Protein AF-A0A0G0HQP3-F1 (afdb_monomer_lite)

Structure (mmCIF, N/CA/C/O backbone):
data_AF-A0A0G0HQP3-F1
#
_entry.id   AF-A0A0G0HQP3-F1
#
loop_
_atom_site.group_PDB
_atom_site.id
_atom_site.type_symbol
_atom_site.label_atom_id
_atom_site.label_alt_id
_atom_site.label_comp_id
_atom_site.label_asym_id
_atom_site.label_entity_id
_atom_site.label_seq_id
_atom_site.pdbx_PDB_ins_code
_atom_site.Cartn_x
_atom_site.Cartn_y
_atom_site.Cartn_z
_atom_site.occupancy
_atom_site.B_iso_or_equiv
_atom_site.auth_seq_id
_atom_site.auth_comp_id
_atom_site.auth_asym_id
_atom_site.auth_atom_id
_atom_site.pdbx_PDB_model_num
ATOM 1 N N . MET A 1 1 ? 41.998 5.501 -33.170 1.00 43.06 1 MET A N 1
ATOM 2 C CA . MET A 1 1 ? 41.174 5.042 -34.312 1.00 43.06 1 MET A CA 1
ATOM 3 C C . MET A 1 1 ? 39.698 5.162 -33.941 1.00 43.06 1 MET A C 1
ATOM 5 O O . MET A 1 1 ? 39.192 4.313 -33.225 1.00 43.06 1 MET A O 1
ATOM 9 N N . LYS A 1 2 ? 39.023 6.249 -34.333 1.00 42.03 2 LYS A N 1
ATOM 10 C CA . LYS A 1 2 ? 37.610 6.517 -34.000 1.00 42.03 2 LYS A CA 1
ATOM 11 C C . LYS A 1 2 ? 36.879 6.809 -35.311 1.00 42.03 2 LYS A C 1
ATOM 13 O O . LYS A 1 2 ? 37.106 7.846 -35.925 1.00 42.03 2 LYS A O 1
ATOM 18 N N . LYS A 1 3 ? 36.098 5.840 -35.792 1.00 49.50 3 LYS A N 1
ATOM 19 C CA . LYS A 1 3 ? 35.378 5.906 -37.071 1.00 49.50 3 LYS A CA 1
ATOM 20 C C . LYS A 1 3 ? 34.005 6.531 -36.801 1.00 49.50 3 LYS A C 1
ATOM 22 O O . LYS A 1 3 ? 33.131 5.882 -36.242 1.00 49.50 3 LYS A O 1
ATOM 27 N N . ASN A 1 4 ? 33.861 7.815 -37.126 1.00 46.78 4 ASN A N 1
ATOM 28 C CA . ASN A 1 4 ? 32.617 8.576 -36.998 1.00 46.78 4 ASN A CA 1
ATOM 29 C C . ASN A 1 4 ? 31.730 8.315 -38.226 1.00 46.78 4 ASN A C 1
ATOM 31 O O . ASN A 1 4 ? 32.112 8.653 -39.345 1.00 46.78 4 ASN A O 1
ATOM 35 N N . ILE A 1 5 ? 30.554 7.721 -38.019 1.00 54.38 5 ILE A N 1
ATOM 36 C CA . ILE A 1 5 ? 29.516 7.546 -39.043 1.00 54.38 5 ILE A CA 1
ATOM 37 C C . ILE A 1 5 ? 28.517 8.696 -38.874 1.00 54.38 5 ILE A C 1
ATOM 39 O O . ILE A 1 5 ? 27.585 8.616 -38.082 1.00 54.38 5 ILE A O 1
ATOM 43 N N . HIS A 1 6 ? 28.725 9.782 -39.619 1.00 46.19 6 HIS A N 1
ATOM 44 C CA . HIS A 1 6 ? 27.720 10.827 -39.822 1.00 46.19 6 HIS A CA 1
ATOM 45 C C . HIS A 1 6 ? 26.967 10.529 -41.121 1.00 46.19 6 HIS A C 1
ATOM 47 O O . HIS A 1 6 ? 27.478 10.752 -42.218 1.00 46.19 6 HIS A O 1
ATOM 53 N N . ARG A 1 7 ? 25.736 10.025 -41.006 1.00 50.56 7 ARG A N 1
ATOM 54 C CA . ARG A 1 7 ? 24.813 9.885 -42.138 1.00 50.56 7 ARG A CA 1
ATOM 55 C C . ARG A 1 7 ? 24.126 11.238 -42.356 1.00 50.56 7 ARG A C 1
ATOM 57 O O . ARG A 1 7 ? 23.212 11.597 -41.622 1.00 50.56 7 ARG A O 1
ATOM 64 N N . LYS A 1 8 ? 24.603 12.006 -43.340 1.00 52.97 8 LYS A N 1
ATOM 65 C CA . LYS A 1 8 ? 23.876 13.145 -43.922 1.00 52.97 8 LYS A CA 1
ATOM 66 C C . LYS A 1 8 ? 22.647 12.597 -44.653 1.00 52.97 8 LYS A C 1
ATOM 68 O O . LYS A 1 8 ? 22.801 11.921 -45.664 1.00 52.97 8 LYS A O 1
ATOM 73 N N . ILE A 1 9 ? 21.450 12.904 -44.166 1.00 51.34 9 ILE A N 1
ATOM 74 C CA . ILE A 1 9 ? 20.225 12.856 -44.971 1.00 51.34 9 ILE A CA 1
ATOM 75 C C . ILE A 1 9 ? 19.873 14.317 -45.237 1.00 51.34 9 ILE A C 1
ATOM 77 O O . ILE A 1 9 ? 19.250 14.976 -44.413 1.00 51.34 9 ILE A O 1
ATOM 81 N N . SER A 1 10 ? 20.379 14.840 -46.353 1.00 47.25 10 SER A N 1
ATOM 82 C CA . SER A 1 10 ? 19.991 16.140 -46.891 1.00 47.25 10 SER A CA 1
ATOM 83 C C . SER A 1 10 ? 19.283 15.888 -48.213 1.00 47.25 10 SER A C 1
ATOM 85 O O . SER A 1 10 ? 19.898 15.403 -49.156 1.00 47.25 10 SER A O 1
ATOM 87 N N . SER A 1 11 ? 17.987 16.195 -48.215 1.00 57.09 11 SER A N 1
ATOM 88 C CA . SER A 1 11 ? 17.276 16.897 -49.288 1.00 57.09 11 SER A CA 1
ATOM 89 C C . SER A 1 11 ? 17.594 16.505 -50.738 1.00 57.09 11 SER A C 1
ATOM 91 O O . SER A 1 11 ? 18.502 17.064 -51.349 1.00 57.09 11 SER A O 1
ATOM 93 N N . ALA A 1 12 ? 16.748 15.658 -51.319 1.00 49.50 12 ALA A N 1
ATOM 94 C CA . ALA A 1 12 ? 16.454 15.690 -52.751 1.00 49.50 12 ALA A CA 1
ATOM 95 C C . ALA A 1 12 ? 15.106 14.995 -53.005 1.00 49.50 12 ALA A C 1
ATOM 97 O O . ALA A 1 12 ? 15.042 13.914 -53.579 1.00 49.50 12 ALA A O 1
ATOM 98 N N . PHE A 1 13 ? 14.018 15.597 -52.517 1.00 49.12 13 PHE A N 1
ATOM 99 C CA . PHE A 1 13 ? 12.706 15.384 -53.128 1.00 49.12 13 PHE A CA 1
ATOM 100 C C . PHE A 1 13 ? 12.577 16.455 -54.206 1.00 49.12 13 PHE A C 1
ATOM 102 O O . PHE A 1 13 ? 12.064 17.547 -53.973 1.00 49.12 13 PHE A O 1
ATOM 109 N N . ASP A 1 14 ? 13.176 16.167 -55.355 1.00 46.97 14 ASP A N 1
ATOM 110 C CA . ASP A 1 14 ? 13.083 17.003 -56.542 1.00 46.97 14 ASP A CA 1
ATOM 111 C C . ASP A 1 14 ? 11.725 16.714 -57.193 1.00 46.97 14 ASP A C 1
ATOM 113 O O . ASP A 1 14 ? 11.557 15.776 -57.973 1.00 46.97 14 ASP A O 1
ATOM 117 N N . PHE A 1 15 ? 10.699 17.448 -56.758 1.00 48.88 15 PHE A N 1
ATOM 118 C CA . PHE A 1 15 ? 9.371 17.385 -57.358 1.00 48.88 15 PHE A CA 1
ATOM 119 C C . PHE A 1 15 ? 9.392 18.230 -58.631 1.00 48.88 15 PHE A C 1
ATOM 121 O O . PHE A 1 15 ? 8.953 19.380 -58.659 1.00 48.88 15 PHE A O 1
ATOM 128 N N . THR A 1 16 ? 9.961 17.670 -59.694 1.00 44.62 16 THR A N 1
ATOM 129 C CA . THR A 1 16 ? 9.902 18.267 -61.024 1.00 44.62 16 THR A CA 1
ATOM 130 C C . THR A 1 16 ? 8.452 18.211 -61.510 1.00 44.62 16 THR A C 1
ATOM 132 O O . THR A 1 16 ? 7.970 17.180 -61.979 1.00 44.62 16 THR A O 1
ATOM 135 N N . ILE A 1 17 ? 7.733 19.327 -61.374 1.00 53.09 17 ILE A N 1
ATOM 136 C CA . ILE A 1 17 ? 6.412 19.523 -61.978 1.00 53.09 17 ILE A CA 1
ATOM 137 C C . ILE A 1 17 ? 6.606 19.579 -63.495 1.00 53.09 17 ILE A C 1
ATOM 139 O O . ILE A 1 17 ? 6.919 20.620 -64.068 1.00 53.09 17 ILE A O 1
ATOM 143 N N . TYR A 1 18 ? 6.436 18.434 -64.149 1.00 49.31 18 TYR A N 1
ATOM 144 C CA . TYR A 1 18 ? 6.351 18.336 -65.600 1.00 49.31 18 TYR A CA 1
ATOM 145 C C . TYR A 1 18 ? 4.980 18.866 -66.049 1.00 49.31 18 TYR A C 1
ATOM 147 O O . TYR A 1 18 ? 3.992 18.133 -66.099 1.00 49.31 18 TYR A O 1
ATOM 155 N N . SER A 1 19 ? 4.900 20.168 -66.336 1.00 57.47 19 SER A N 1
ATOM 156 C CA . SER A 1 19 ? 3.717 20.793 -66.929 1.00 57.47 19 SER A CA 1
ATOM 157 C C . SER A 1 19 ? 3.711 20.579 -68.446 1.00 57.47 19 SER A C 1
ATOM 159 O O . SER A 1 19 ? 4.252 21.354 -69.228 1.00 57.47 19 SER A O 1
ATOM 161 N N . SER A 1 20 ? 3.050 19.511 -68.888 1.00 54.47 20 SER A N 1
ATOM 162 C CA . SER A 1 20 ? 2.615 19.380 -70.281 1.00 54.47 20 SER A CA 1
ATOM 163 C C . SER A 1 20 ? 1.093 19.308 -70.306 1.00 54.47 20 SER A C 1
ATOM 165 O O . SER A 1 20 ? 0.491 18.240 -70.227 1.00 54.47 20 SER A O 1
ATOM 167 N N . ILE A 1 21 ? 0.461 20.484 -70.339 1.00 54.50 21 ILE A N 1
ATOM 168 C CA . ILE A 1 21 ? -0.995 20.641 -70.395 1.00 54.50 21 ILE A CA 1
ATOM 169 C C . ILE A 1 21 ? -1.371 21.109 -71.802 1.00 54.50 21 ILE A C 1
ATOM 171 O O . ILE A 1 21 ? -1.171 22.265 -72.166 1.00 54.50 21 ILE A O 1
ATOM 175 N N . LYS A 1 22 ? -1.970 20.206 -72.585 1.00 56.31 22 LYS A N 1
ATOM 176 C CA . LYS A 1 22 ? -2.796 20.547 -73.761 1.00 56.31 22 LYS A CA 1
ATOM 177 C C . LYS A 1 22 ? -4.245 20.063 -73.641 1.00 56.31 22 LYS A C 1
ATOM 179 O O . LYS A 1 22 ? -4.930 19.886 -74.644 1.00 56.31 22 LYS A O 1
ATOM 184 N N . ARG A 1 23 ? -4.744 19.892 -72.417 1.00 64.31 23 ARG A N 1
ATOM 185 C CA . ARG A 1 23 ? -6.181 19.797 -72.120 1.00 64.31 23 ARG A CA 1
ATOM 186 C C . ARG A 1 23 ? -6.425 20.557 -70.825 1.00 64.31 23 ARG A C 1
ATOM 188 O O . ARG A 1 23 ? -5.866 20.187 -69.801 1.00 64.31 23 ARG A O 1
ATOM 195 N N . GLY A 1 24 ? -7.156 21.669 -70.901 1.00 68.38 24 GLY A N 1
ATOM 196 C CA . GLY A 1 24 ? -7.479 22.473 -69.725 1.00 68.38 24 GLY A CA 1
ATOM 197 C C . GLY A 1 24 ? -8.186 21.600 -68.697 1.00 68.38 24 GLY A C 1
ATOM 198 O O . GLY A 1 24 ? -9.200 20.984 -69.020 1.00 68.38 24 GLY A O 1
ATOM 199 N N . PHE A 1 25 ? -7.621 21.512 -67.494 1.00 67.69 25 PHE A N 1
ATOM 200 C CA . PHE A 1 25 ? -8.281 20.868 -66.366 1.00 67.69 25 PHE A CA 1
ATOM 201 C C . PHE A 1 25 ? -9.628 21.552 -66.146 1.00 67.69 25 PHE A C 1
ATOM 203 O O . PHE A 1 25 ? -9.703 22.780 -66.050 1.00 67.69 25 PHE A O 1
ATOM 210 N N . SER A 1 26 ? -10.697 20.760 -66.100 1.00 84.75 26 SER A N 1
ATOM 211 C CA . SER A 1 26 ? -12.012 21.285 -65.756 1.00 84.75 26 SER A CA 1
ATOM 212 C C . SER A 1 26 ? -11.945 21.858 -64.343 1.00 84.75 26 SER A C 1
ATOM 214 O O . SER A 1 26 ? -11.410 21.220 -63.436 1.00 84.75 26 SER A O 1
ATOM 216 N N . ILE A 1 27 ? -12.512 23.047 -64.133 1.00 86.31 27 ILE A N 1
ATOM 217 C CA . ILE A 1 27 ? -12.587 23.692 -62.810 1.00 86.31 27 ILE A CA 1
ATOM 218 C C . ILE A 1 27 ? -13.196 22.735 -61.765 1.00 86.31 27 ILE A C 1
ATOM 220 O O . ILE A 1 27 ? -12.809 22.757 -60.598 1.00 86.31 27 ILE A O 1
ATOM 224 N N . MET A 1 28 ? -14.091 21.839 -62.193 1.00 88.69 28 MET A N 1
ATOM 225 C CA . MET A 1 28 ? -14.705 20.827 -61.333 1.00 88.69 28 MET A CA 1
ATOM 226 C C . MET A 1 28 ? -13.703 19.780 -60.820 1.00 88.69 28 MET A C 1
ATOM 228 O O . MET A 1 28 ? -13.792 19.360 -59.672 1.00 88.69 28 MET A O 1
ATOM 232 N N . GLU A 1 29 ? -12.717 19.400 -61.631 1.00 87.69 29 GLU A N 1
ATOM 233 C CA . GLU A 1 29 ? -11.676 18.438 -61.255 1.00 87.69 29 GLU A CA 1
ATOM 234 C C . GLU A 1 29 ? -10.705 19.050 -60.234 1.00 87.69 29 GLU A C 1
ATOM 236 O O . GLU A 1 29 ? -10.356 18.413 -59.241 1.00 87.69 29 GLU A O 1
ATOM 241 N N . LEU A 1 30 ? -10.368 20.333 -60.404 1.00 87.00 30 LEU A N 1
ATOM 242 C CA . LEU A 1 30 ? -9.554 21.075 -59.438 1.00 87.00 30 LEU A CA 1
ATOM 243 C C . LEU A 1 30 ? -10.261 21.213 -58.075 1.00 87.00 30 LEU A C 1
ATOM 245 O O . LEU A 1 30 ? -9.626 21.069 -57.029 1.00 87.00 30 LEU A O 1
ATOM 249 N N . LEU A 1 31 ? -11.577 21.454 -58.073 1.00 87.44 31 LEU A N 1
ATOM 250 C CA . LEU A 1 31 ? -12.366 21.550 -56.840 1.00 87.44 31 LEU A CA 1
ATOM 251 C C . LEU A 1 31 ? -12.428 20.220 -56.081 1.00 87.44 31 LEU A C 1
ATOM 253 O O . LEU A 1 31 ? -12.305 20.215 -54.856 1.00 87.44 31 LEU A O 1
ATOM 257 N N . VAL A 1 32 ? -12.555 19.095 -56.790 1.00 93.44 32 VAL A N 1
ATOM 258 C CA . VAL A 1 32 ? -12.547 17.762 -56.166 1.00 93.44 32 VAL A CA 1
ATOM 259 C C . VAL A 1 32 ? -11.188 17.468 -55.527 1.00 93.44 32 VAL A C 1
ATOM 261 O O . VAL A 1 32 ? -11.138 16.991 -54.394 1.00 93.44 32 VAL A O 1
ATOM 264 N N . VAL A 1 33 ? -10.082 17.813 -56.191 1.00 92.81 33 VAL A N 1
ATOM 265 C CA . VAL A 1 33 ? -8.734 17.600 -55.636 1.00 92.81 33 VAL A CA 1
ATOM 266 C C . VAL A 1 33 ? -8.510 18.441 -54.377 1.00 92.81 33 VAL A C 1
ATOM 268 O O . VAL A 1 33 ? -8.030 17.917 -53.373 1.00 92.81 33 VAL A O 1
ATOM 271 N N . MET A 1 34 ? -8.914 19.713 -54.378 1.00 90.38 34 MET A N 1
ATOM 272 C CA . MET A 1 34 ? -8.801 20.569 -53.189 1.00 90.38 34 MET A CA 1
ATOM 273 C C . MET A 1 34 ? -9.673 20.078 -52.024 1.00 90.38 34 MET A C 1
ATOM 275 O O . MET A 1 34 ? -9.245 20.144 -50.872 1.00 90.38 34 MET A O 1
ATOM 279 N N . ALA A 1 35 ? -10.863 19.538 -52.308 1.00 92.44 35 ALA A N 1
ATOM 280 C CA . ALA A 1 35 ? -11.732 18.944 -51.292 1.00 92.44 35 ALA A CA 1
ATOM 281 C C . ALA A 1 35 ? -11.138 17.658 -50.686 1.00 92.44 35 ALA A C 1
ATOM 283 O O . ALA A 1 35 ? -11.215 17.450 -49.478 1.00 92.44 35 ALA A O 1
ATOM 284 N N . ILE A 1 36 ? -10.493 16.807 -51.488 1.00 92.50 36 ILE A N 1
ATOM 285 C CA . ILE A 1 36 ? -9.827 15.597 -50.976 1.00 92.50 36 ILE A CA 1
ATOM 286 C C . ILE A 1 36 ? -8.595 15.974 -50.140 1.00 92.50 36 ILE A C 1
ATOM 288 O O . ILE A 1 36 ? -8.380 15.408 -49.065 1.00 92.50 36 ILE A O 1
ATOM 292 N N . LEU A 1 37 ? -7.814 16.965 -50.582 1.00 86.81 37 LEU A N 1
ATOM 293 C CA . LEU A 1 37 ? -6.645 17.451 -49.844 1.00 86.81 37 LEU A CA 1
ATOM 294 C C . LEU A 1 37 ? -7.025 18.112 -48.512 1.00 86.81 37 LEU A C 1
ATOM 296 O O . LEU A 1 37 ? -6.313 17.916 -47.525 1.00 86.81 37 LEU A O 1
ATOM 300 N N . SER A 1 38 ? -8.142 18.841 -48.439 1.00 89.44 38 SER A N 1
ATOM 301 C CA . SER A 1 38 ? -8.603 19.437 -47.178 1.00 89.44 38 SER A CA 1
ATOM 302 C C . SER A 1 38 ? -9.049 18.371 -46.172 1.00 89.44 38 SER A C 1
ATOM 304 O O . SER A 1 38 ? -8.697 18.466 -44.996 1.00 89.44 38 SER A O 1
ATOM 306 N N . ILE A 1 39 ? -9.714 17.305 -46.630 1.00 87.38 39 ILE A N 1
ATOM 307 C CA . ILE A 1 39 ? -10.105 16.170 -45.779 1.00 87.38 39 ILE A CA 1
ATOM 308 C C . ILE A 1 39 ? -8.866 15.406 -45.291 1.00 87.38 39 ILE A C 1
ATOM 310 O O . ILE A 1 39 ? -8.742 15.148 -44.093 1.00 87.38 39 ILE A O 1
ATOM 314 N N . MET A 1 40 ? -7.908 15.099 -46.174 1.00 82.25 40 MET A N 1
ATOM 315 C CA . MET A 1 40 ? -6.663 14.419 -45.783 1.00 82.25 40 MET A CA 1
ATOM 316 C C . MET A 1 40 ? -5.837 15.246 -44.792 1.00 82.25 40 MET A C 1
ATOM 318 O O . MET A 1 40 ? -5.303 14.705 -43.824 1.00 82.25 40 MET A O 1
ATOM 322 N N . THR A 1 41 ? -5.780 16.564 -44.987 1.00 84.31 41 THR A N 1
ATOM 323 C CA . THR A 1 41 ? -5.083 17.468 -44.061 1.00 84.31 41 THR A CA 1
ATOM 324 C C . THR A 1 41 ? -5.815 17.551 -42.717 1.00 84.31 41 THR A C 1
ATOM 326 O O . THR A 1 41 ? -5.171 17.524 -41.669 1.00 84.31 41 THR A O 1
ATOM 329 N N . GLY A 1 42 ? -7.152 17.563 -42.719 1.00 74.31 42 GLY A N 1
ATOM 330 C CA . GLY A 1 42 ? -7.966 17.551 -41.500 1.00 74.31 42 GLY A CA 1
ATOM 331 C C . GLY A 1 42 ? -7.726 16.319 -40.619 1.00 74.31 42 GLY A C 1
ATOM 332 O O . GLY A 1 42 ? -7.588 16.454 -39.404 1.00 74.31 42 GLY A O 1
ATOM 333 N N . VAL A 1 43 ? -7.584 15.130 -41.216 1.00 74.38 43 VAL A N 1
ATOM 334 C CA . VAL A 1 43 ? -7.318 13.879 -40.474 1.00 74.38 43 VAL A CA 1
ATOM 335 C C . VAL A 1 43 ? -5.944 13.893 -39.789 1.00 74.38 43 VAL A C 1
ATOM 337 O O . VAL A 1 43 ? -5.802 13.379 -38.678 1.00 74.38 43 VAL A O 1
ATOM 340 N N . LEU A 1 44 ? -4.934 14.528 -40.394 1.00 68.56 44 LEU A N 1
ATOM 341 C CA . LEU A 1 44 ? -3.596 14.630 -39.798 1.00 68.56 44 LEU A CA 1
ATOM 342 C C . LEU A 1 44 ? -3.562 15.565 -38.577 1.00 68.56 44 LEU A C 1
ATOM 344 O O . LEU A 1 44 ? -2.842 15.285 -37.618 1.00 68.56 44 LEU A O 1
ATOM 348 N N . PHE A 1 45 ? -4.366 16.632 -38.569 1.00 64.38 45 PHE A N 1
ATOM 349 C CA . PHE A 1 45 ? -4.414 17.582 -37.451 1.00 64.38 45 PHE A CA 1
ATOM 350 C C . PHE A 1 45 ? -5.141 17.038 -36.211 1.00 64.38 45 PHE A C 1
ATOM 352 O O . PHE A 1 45 ? -4.737 17.347 -35.090 1.00 64.38 45 PHE A O 1
ATOM 359 N N . VAL A 1 46 ? -6.147 16.171 -36.374 1.00 60.12 46 VAL A N 1
ATOM 360 C CA . VAL A 1 46 ? -6.886 15.578 -35.237 1.00 60.12 46 VAL A CA 1
ATOM 361 C C . VAL A 1 46 ? -6.007 14.631 -34.396 1.00 60.12 46 VAL A C 1
ATOM 363 O O . VAL A 1 46 ? -6.239 14.470 -33.200 1.00 60.12 46 VAL A O 1
ATOM 366 N N . SER A 1 47 ? -4.929 14.068 -34.957 1.00 56.09 47 SER A N 1
ATOM 367 C CA . SER A 1 47 ? -4.025 13.146 -34.236 1.00 56.09 47 SER A CA 1
ATOM 368 C C . SER A 1 47 ? -2.989 13.843 -33.328 1.00 56.09 47 SER A C 1
ATOM 370 O O . SER A 1 47 ? -2.297 13.188 -32.538 1.00 56.09 47 SER A O 1
ATOM 372 N N . VAL A 1 48 ? -2.890 15.176 -33.392 1.00 60.12 48 VAL A N 1
ATOM 373 C CA . VAL A 1 48 ? -1.951 15.991 -32.588 1.00 60.12 48 VAL A CA 1
ATOM 374 C C . VAL A 1 48 ? -2.546 16.390 -31.226 1.00 60.12 48 VAL A C 1
ATOM 376 O O . VAL A 1 48 ? -1.862 16.975 -30.386 1.00 60.12 48 VAL A O 1
ATOM 379 N N . GLY A 1 49 ? -3.803 16.023 -30.964 1.00 62.59 49 GLY A N 1
ATOM 380 C CA . GLY A 1 49 ? -4.462 16.252 -29.685 1.00 62.59 49 GLY A CA 1
ATOM 381 C C . GLY A 1 49 ? -3.792 15.474 -28.553 1.00 62.59 49 GLY A C 1
ATOM 382 O O . GLY A 1 49 ? -3.963 14.266 -28.430 1.00 62.59 49 GLY A O 1
ATOM 383 N N . ASP A 1 50 ? -3.064 16.209 -27.715 1.00 73.38 50 ASP A N 1
ATOM 384 C CA . ASP A 1 50 ? -2.634 15.832 -26.367 1.00 73.38 50 ASP A CA 1
ATOM 385 C C . ASP A 1 50 ? -1.376 14.946 -26.238 1.00 73.38 50 ASP A C 1
ATOM 387 O O . ASP A 1 50 ? -1.382 13.831 -25.710 1.00 73.38 50 ASP A O 1
ATOM 391 N N . SER A 1 51 ? -0.234 15.484 -26.690 1.00 82.06 51 SER A N 1
ATOM 392 C CA . SER A 1 51 ? 1.085 14.851 -26.492 1.00 82.06 51 SER A CA 1
ATOM 393 C C . SER A 1 51 ? 1.392 14.513 -25.026 1.00 82.06 51 SER A C 1
ATOM 395 O O . SER A 1 51 ? 2.043 13.509 -24.771 1.00 82.06 51 SER A O 1
ATOM 397 N N . SER A 1 52 ? 0.889 15.296 -24.066 1.00 83.81 52 SER A N 1
ATOM 398 C CA . SER A 1 52 ? 1.093 15.078 -22.629 1.00 83.81 52 SER A CA 1
ATOM 399 C C . SER A 1 52 ? 0.472 13.763 -22.147 1.00 83.81 52 SER A C 1
ATOM 401 O O . SER A 1 52 ? 1.101 13.036 -21.378 1.00 83.81 52 SER A O 1
ATOM 403 N N . LYS A 1 53 ? -0.723 13.416 -22.649 1.00 83.81 53 LYS A N 1
ATOM 404 C CA . LYS A 1 53 ? -1.390 12.136 -22.356 1.00 83.81 53 LYS A CA 1
ATOM 405 C C . LYS A 1 53 ? -0.634 10.955 -22.947 1.00 83.81 53 LYS A C 1
ATOM 407 O O . LYS A 1 53 ? -0.405 9.977 -22.241 1.00 83.81 53 LYS A O 1
ATOM 412 N N . LYS A 1 54 ? -0.197 11.071 -24.206 1.00 85.62 54 LYS A N 1
ATOM 413 C CA . LYS A 1 54 ? 0.585 10.024 -24.884 1.00 85.62 54 LYS A CA 1
ATOM 414 C C . LYS A 1 54 ? 1.930 9.788 -24.189 1.00 85.62 54 LYS A C 1
ATOM 416 O O . LYS A 1 54 ? 2.304 8.642 -23.961 1.00 85.62 54 LYS A O 1
ATOM 421 N N . ASP A 1 55 ? 2.625 10.863 -23.811 1.00 88.06 55 ASP A N 1
ATOM 422 C CA . ASP A 1 55 ? 3.908 10.809 -23.100 1.00 88.06 55 ASP A CA 1
ATOM 423 C C . ASP A 1 55 ? 3.751 10.086 -21.740 1.00 88.06 55 ASP A C 1
ATOM 425 O O . ASP A 1 55 ? 4.511 9.160 -21.433 1.00 88.06 55 ASP A O 1
ATOM 429 N N . ALA A 1 56 ? 2.722 10.448 -20.959 1.00 87.94 56 ALA A N 1
ATOM 430 C CA . ALA A 1 56 ? 2.401 9.814 -19.676 1.00 87.94 56 ALA A CA 1
ATOM 431 C C . ALA A 1 56 ? 1.990 8.340 -19.824 1.00 87.94 56 ALA A C 1
ATOM 433 O O . ALA A 1 56 ? 2.447 7.492 -19.059 1.00 87.94 56 ALA A O 1
ATOM 434 N N . GLU A 1 57 ? 1.176 8.010 -20.828 1.00 88.38 57 GLU A N 1
ATOM 435 C CA . GLU A 1 57 ? 0.731 6.640 -21.094 1.00 88.38 57 GLU A CA 1
ATOM 436 C C . GLU A 1 57 ? 1.892 5.719 -21.480 1.00 88.38 57 GLU A C 1
ATOM 438 O O . GLU A 1 57 ? 2.039 4.633 -20.922 1.00 88.38 57 GLU A O 1
ATOM 443 N N . VAL A 1 58 ? 2.774 6.171 -22.374 1.00 89.62 58 VAL A N 1
ATOM 444 C CA . VAL A 1 58 ? 3.954 5.399 -22.789 1.00 89.62 58 VAL A CA 1
ATOM 445 C C . VAL A 1 58 ? 4.917 5.182 -21.618 1.00 89.62 58 VAL A C 1
ATOM 447 O O . VAL A 1 58 ? 5.546 4.125 -21.512 1.00 89.62 58 VAL A O 1
ATOM 450 N N . ALA A 1 59 ? 5.063 6.165 -20.728 1.00 90.69 59 ALA A N 1
ATOM 451 C CA . ALA A 1 59 ? 5.859 6.006 -19.515 1.00 90.69 59 ALA A CA 1
ATOM 452 C C . ALA A 1 59 ? 5.222 5.010 -18.532 1.00 90.69 59 ALA A C 1
ATOM 454 O O . ALA A 1 59 ? 5.920 4.123 -18.038 1.00 90.69 59 ALA A O 1
ATOM 455 N N . ALA A 1 60 ? 3.908 5.101 -18.309 1.00 90.19 60 ALA A N 1
ATOM 456 C CA . ALA A 1 60 ? 3.164 4.175 -17.459 1.00 90.19 60 ALA A CA 1
ATOM 457 C C . ALA A 1 60 ? 3.248 2.728 -17.974 1.00 90.19 60 ALA A C 1
ATOM 459 O O . ALA A 1 60 ? 3.516 1.810 -17.201 1.00 90.19 60 ALA A O 1
ATOM 460 N N . GLN A 1 61 ? 3.109 2.519 -19.288 1.00 90.50 61 GLN A N 1
ATOM 461 C CA . GLN A 1 61 ? 3.266 1.203 -19.915 1.00 90.50 61 GLN A CA 1
ATOM 462 C C . GLN A 1 61 ? 4.682 0.642 -19.736 1.00 90.50 61 GLN A C 1
ATOM 464 O O . GLN A 1 61 ? 4.836 -0.541 -19.437 1.00 90.50 61 GLN A O 1
ATOM 469 N N . GLN A 1 62 ? 5.719 1.478 -19.869 1.00 92.44 62 GLN A N 1
ATOM 470 C CA . GLN A 1 62 ? 7.097 1.043 -19.630 1.00 92.44 62 GLN A CA 1
ATOM 471 C C . GLN A 1 62 ? 7.318 0.624 -18.172 1.00 92.44 62 GLN A C 1
ATOM 473 O O . GLN A 1 62 ? 7.921 -0.420 -17.928 1.00 92.44 62 GLN A O 1
ATOM 478 N N . ILE A 1 63 ? 6.837 1.417 -17.213 1.00 92.81 63 ILE A N 1
ATOM 479 C CA . ILE A 1 63 ? 6.956 1.100 -15.784 1.00 92.81 63 ILE A CA 1
ATOM 480 C C . ILE A 1 63 ? 6.186 -0.183 -15.461 1.00 92.81 63 ILE A C 1
ATOM 482 O O . ILE A 1 63 ? 6.739 -1.078 -14.828 1.00 92.81 63 ILE A O 1
ATOM 486 N N . SER A 1 64 ? 4.958 -0.334 -15.968 1.00 90.31 64 SER A N 1
ATOM 487 C CA . SER A 1 64 ? 4.175 -1.563 -15.801 1.00 90.31 64 SER A CA 1
ATOM 488 C C . SER A 1 64 ? 4.904 -2.786 -16.365 1.00 90.31 64 SER A C 1
ATOM 490 O O . SER A 1 64 ? 4.991 -3.810 -15.690 1.00 90.31 64 SER A O 1
ATOM 492 N N . ALA A 1 65 ? 5.488 -2.684 -17.563 1.00 90.75 65 ALA A N 1
ATOM 493 C CA . ALA A 1 65 ? 6.276 -3.768 -18.147 1.00 90.75 65 ALA A CA 1
ATOM 494 C C . ALA A 1 65 ? 7.507 -4.115 -17.293 1.00 90.75 65 ALA A C 1
ATOM 496 O O . ALA A 1 65 ? 7.800 -5.294 -17.095 1.00 90.75 65 ALA A O 1
ATOM 497 N N . GLN A 1 66 ? 8.194 -3.107 -16.747 1.00 94.12 66 GLN A N 1
ATOM 498 C CA . GLN A 1 66 ? 9.351 -3.310 -15.875 1.00 94.12 66 GLN A CA 1
ATOM 499 C C . G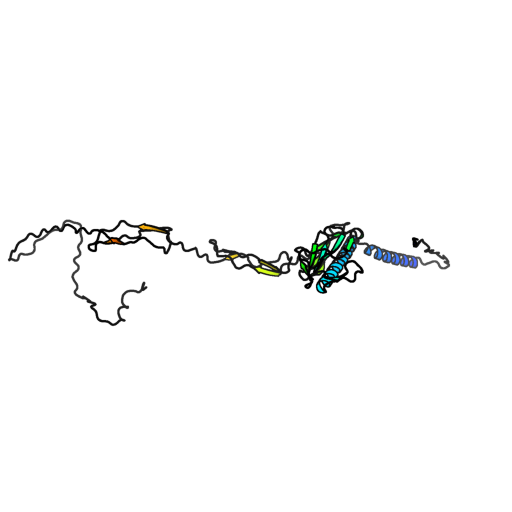LN A 1 66 ? 8.968 -3.994 -14.558 1.00 94.12 66 GLN A C 1
ATOM 501 O O . GLN A 1 66 ? 9.661 -4.915 -14.132 1.00 94.12 66 GLN A O 1
ATOM 506 N N . LEU A 1 67 ? 7.868 -3.578 -13.930 1.00 92.69 67 LEU A N 1
ATOM 507 C CA . LEU A 1 67 ? 7.367 -4.195 -12.701 1.00 92.69 67 LEU A CA 1
ATOM 508 C C . LEU A 1 67 ? 6.956 -5.655 -12.942 1.00 92.69 67 LEU A C 1
ATOM 510 O O . LEU A 1 67 ? 7.339 -6.524 -12.165 1.00 92.69 67 LEU A O 1
ATOM 514 N N . LYS A 1 68 ? 6.277 -5.959 -14.061 1.00 92.31 68 LYS A N 1
ATOM 515 C CA . LYS A 1 68 ? 5.960 -7.349 -14.454 1.00 92.31 68 LYS A CA 1
ATOM 516 C C . LYS A 1 68 ? 7.215 -8.188 -14.671 1.00 92.31 68 LYS A C 1
ATOM 518 O O . LYS A 1 68 ? 7.261 -9.346 -14.264 1.00 92.31 68 LYS A O 1
ATOM 523 N N . ALA A 1 69 ? 8.232 -7.617 -15.316 1.00 92.94 69 ALA A N 1
ATOM 524 C CA . ALA A 1 69 ? 9.505 -8.299 -15.508 1.00 92.94 69 ALA A CA 1
ATOM 525 C C . ALA A 1 69 ? 10.172 -8.610 -14.159 1.00 92.94 69 ALA A C 1
ATOM 527 O O . ALA A 1 69 ? 10.565 -9.750 -13.937 1.00 92.94 69 ALA A O 1
ATOM 528 N N . LEU A 1 70 ? 10.221 -7.643 -13.236 1.00 93.31 70 LEU A N 1
ATOM 529 C CA . LEU A 1 70 ? 10.797 -7.842 -11.901 1.00 93.31 70 LEU A CA 1
ATOM 530 C C . LEU A 1 70 ? 10.043 -8.879 -11.078 1.00 93.31 70 LEU A C 1
ATOM 532 O O . LEU A 1 70 ? 10.670 -9.722 -10.442 1.00 93.31 70 LEU A O 1
ATOM 536 N N . GLN A 1 71 ? 8.714 -8.864 -11.130 1.00 93.00 71 GLN A N 1
ATOM 537 C CA . GLN A 1 71 ? 7.898 -9.870 -10.464 1.00 93.00 71 GLN A CA 1
ATOM 538 C C . GLN A 1 71 ? 8.206 -11.275 -11.002 1.00 93.00 71 GLN A C 1
ATOM 540 O O . GLN A 1 71 ? 8.427 -12.202 -10.225 1.00 93.00 71 GLN A O 1
ATOM 545 N N . ASN A 1 72 ? 8.280 -11.439 -12.325 1.00 93.12 72 ASN A N 1
ATOM 546 C CA . ASN A 1 72 ? 8.619 -12.723 -12.939 1.00 93.12 72 ASN A CA 1
ATOM 547 C C . ASN A 1 72 ? 10.041 -13.183 -12.581 1.00 93.12 72 ASN A C 1
ATOM 549 O O . ASN A 1 72 ? 10.269 -14.369 -12.348 1.00 93.12 72 ASN A O 1
ATOM 553 N N . GLU A 1 73 ? 11.000 -12.263 -12.503 1.00 94.81 73 GLU A N 1
ATOM 554 C CA . GLU A 1 73 ? 12.365 -12.551 -12.051 1.00 94.81 73 GLU A CA 1
ATOM 555 C C . GLU A 1 73 ? 12.421 -12.951 -10.567 1.00 94.81 73 GLU A C 1
ATOM 557 O O . GLU A 1 73 ? 13.203 -13.831 -10.198 1.00 94.81 73 GLU A O 1
ATOM 562 N N . ALA A 1 74 ? 11.563 -12.364 -9.729 1.00 93.69 74 ALA A N 1
ATOM 563 C CA . ALA A 1 74 ? 11.416 -12.741 -8.327 1.00 93.69 74 ALA A CA 1
ATOM 564 C C . ALA A 1 74 ? 10.794 -14.134 -8.165 1.00 93.69 74 ALA A C 1
ATOM 566 O O . ALA A 1 74 ? 11.284 -14.927 -7.364 1.00 93.69 74 ALA A O 1
ATOM 567 N N . LEU A 1 75 ? 9.767 -14.455 -8.958 1.00 93.38 75 LEU A N 1
ATOM 568 C CA . LEU A 1 75 ? 9.109 -15.768 -8.961 1.00 93.38 75 LEU A CA 1
ATOM 569 C C . LEU A 1 75 ? 10.038 -16.887 -9.448 1.00 93.38 75 LEU A C 1
ATOM 571 O O . LEU A 1 75 ? 10.007 -18.001 -8.934 1.00 93.38 75 LEU A O 1
ATOM 575 N N . THR A 1 76 ? 10.860 -16.597 -10.457 1.00 93.69 76 THR A N 1
ATOM 576 C CA . THR A 1 76 ? 11.766 -17.586 -11.062 1.00 93.69 76 THR A CA 1
ATOM 577 C C . THR A 1 76 ? 13.112 -17.695 -10.346 1.00 93.69 76 THR A C 1
ATOM 579 O O . THR A 1 76 ? 13.840 -18.659 -10.574 1.00 93.69 76 THR A O 1
ATOM 582 N N . GLY A 1 77 ? 13.444 -16.744 -9.467 1.00 91.50 77 GLY A N 1
ATOM 583 C CA . GLY A 1 77 ? 14.715 -16.706 -8.751 1.00 91.50 77 GLY A CA 1
ATOM 584 C C . GLY A 1 77 ? 15.880 -16.317 -9.661 1.00 91.50 77 GLY A C 1
ATOM 585 O O . GLY A 1 77 ? 16.692 -17.155 -10.061 1.00 91.50 77 GLY A O 1
ATOM 586 N N . LYS A 1 78 ? 15.996 -15.024 -9.974 1.00 94.44 78 LYS A N 1
ATOM 587 C CA . LYS A 1 78 ? 17.106 -14.502 -10.780 1.00 94.44 78 LYS A CA 1
ATOM 588 C C . LYS A 1 78 ? 18.465 -14.737 -10.122 1.00 94.44 78 LYS A C 1
ATOM 590 O O . LYS A 1 78 ? 18.685 -14.420 -8.953 1.00 94.44 78 LYS A O 1
ATOM 595 N N . ARG A 1 79 ? 19.408 -15.230 -10.924 1.00 93.56 79 ARG A N 1
ATOM 596 C CA . ARG A 1 79 ? 20.819 -15.375 -10.560 1.00 93.56 79 ARG A CA 1
ATOM 597 C C . ARG A 1 79 ? 21.645 -14.375 -11.353 1.00 93.56 79 ARG A C 1
ATOM 599 O O . ARG A 1 79 ? 21.473 -14.262 -12.565 1.00 93.56 79 ARG A O 1
ATOM 606 N N . ILE A 1 80 ? 22.522 -13.654 -10.670 1.00 94.12 80 ILE A N 1
ATOM 607 C CA . ILE A 1 80 ? 23.354 -12.600 -11.251 1.00 94.12 80 ILE A CA 1
ATOM 608 C C . ILE A 1 80 ? 24.808 -13.026 -11.133 1.00 94.12 80 ILE A C 1
ATOM 610 O O . ILE A 1 80 ? 25.243 -13.491 -10.081 1.00 94.12 80 ILE A O 1
ATOM 614 N N . GLU A 1 81 ? 25.549 -12.887 -12.225 1.00 93.88 81 GLU A N 1
ATOM 615 C CA . GLU A 1 81 ? 26.979 -13.162 -12.248 1.00 93.88 81 GLU A CA 1
ATOM 616 C C . GLU A 1 81 ? 27.754 -11.997 -11.619 1.00 93.88 81 GLU A C 1
ATOM 618 O O . GLU A 1 81 ? 27.562 -10.839 -12.002 1.00 93.88 81 GLU A O 1
ATOM 623 N N . VAL A 1 82 ? 28.615 -12.288 -10.641 1.00 90.62 82 VAL A N 1
ATOM 624 C CA . VAL A 1 82 ? 29.352 -11.268 -9.886 1.00 90.62 82 VAL A CA 1
ATOM 625 C C . VAL A 1 82 ? 30.812 -11.683 -9.700 1.00 90.62 82 VAL A C 1
ATOM 627 O O . VAL A 1 82 ? 31.074 -12.748 -9.137 1.00 90.62 82 VAL A O 1
ATOM 630 N N . PRO A 1 83 ? 31.789 -10.852 -10.110 1.00 88.75 83 PRO A N 1
ATOM 631 C CA . PRO A 1 83 ? 31.664 -9.770 -11.096 1.00 88.75 83 PRO A CA 1
ATOM 632 C C . PRO A 1 83 ? 31.310 -10.318 -12.494 1.00 88.75 83 PRO A C 1
ATOM 634 O O . PRO A 1 83 ? 31.363 -11.521 -12.723 1.00 88.75 83 PRO A O 1
ATOM 637 N N . ALA A 1 84 ? 30.958 -9.449 -13.445 1.00 85.12 84 ALA A N 1
ATOM 638 C CA . ALA A 1 84 ? 30.623 -9.881 -14.805 1.00 85.12 84 ALA A CA 1
ATOM 639 C C . ALA A 1 84 ? 31.760 -10.712 -15.438 1.00 85.12 84 ALA A C 1
ATOM 641 O O . ALA A 1 84 ? 32.915 -10.274 -15.434 1.00 85.12 84 ALA A O 1
ATOM 642 N N . ASN A 1 85 ? 31.424 -11.862 -16.034 1.00 88.12 85 ASN A N 1
ATOM 643 C CA . ASN A 1 85 ? 32.354 -12.845 -16.610 1.00 88.12 85 ASN A CA 1
ATOM 644 C C . ASN A 1 85 ? 33.226 -13.624 -15.595 1.00 88.12 85 ASN A C 1
ATOM 646 O O . ASN A 1 85 ? 34.281 -14.138 -15.973 1.00 88.12 85 ASN A O 1
ATOM 650 N N . SER A 1 86 ? 32.842 -13.702 -14.314 1.00 92.00 86 SER A N 1
ATOM 651 C CA . SER A 1 86 ? 33.557 -14.495 -13.297 1.00 92.00 86 SER A CA 1
ATOM 652 C C . SER A 1 86 ? 33.151 -15.974 -13.238 1.00 92.00 86 SER A C 1
ATOM 654 O O . SER A 1 86 ? 33.824 -16.767 -12.581 1.00 92.00 86 SER A O 1
ATOM 656 N N . GLY A 1 87 ? 32.023 -16.349 -13.843 1.00 92.69 87 GLY A N 1
ATOM 657 C CA . GLY A 1 87 ? 31.360 -17.645 -13.687 1.00 92.69 87 GLY A CA 1
ATOM 658 C C . GLY A 1 87 ? 30.695 -17.864 -12.321 1.00 92.69 87 GLY A C 1
ATOM 659 O O . GLY A 1 87 ? 30.129 -18.933 -12.085 1.00 92.69 87 GLY A O 1
ATOM 660 N N . THR A 1 88 ? 30.749 -16.887 -11.409 1.00 94.00 88 THR A N 1
ATOM 661 C CA . THR A 1 88 ? 30.182 -16.987 -10.055 1.00 94.00 88 THR A CA 1
ATOM 662 C C . THR A 1 88 ? 28.814 -16.322 -10.008 1.00 94.00 88 THR A C 1
ATOM 664 O O . THR A 1 88 ? 28.691 -15.139 -10.309 1.00 94.00 88 THR A O 1
ATOM 667 N N . PHE A 1 89 ? 27.786 -17.065 -9.594 1.00 93.88 89 PHE A N 1
ATOM 668 C CA . PHE A 1 89 ? 26.397 -16.601 -9.597 1.00 93.88 89 PHE A CA 1
ATOM 669 C C . PHE A 1 89 ? 25.829 -16.481 -8.185 1.00 93.88 89 PHE A C 1
ATOM 671 O O . PHE A 1 89 ? 25.791 -17.471 -7.450 1.00 93.88 89 PHE A O 1
ATOM 678 N N . ILE A 1 90 ? 25.299 -15.306 -7.854 1.00 95.25 90 ILE A N 1
ATOM 679 C CA . ILE A 1 90 ? 24.586 -15.030 -6.603 1.00 95.25 90 ILE A CA 1
ATOM 680 C C . ILE A 1 90 ? 23.088 -14.939 -6.904 1.00 95.25 90 ILE A C 1
ATOM 682 O O . ILE A 1 90 ? 22.680 -14.313 -7.884 1.00 95.25 90 ILE A O 1
ATOM 686 N N . SER A 1 91 ? 22.262 -15.591 -6.089 1.00 94.94 91 SER A N 1
ATOM 687 C CA . SER A 1 91 ? 20.804 -15.496 -6.198 1.00 94.94 91 SER A CA 1
ATOM 688 C C . SER A 1 91 ? 20.315 -14.185 -5.585 1.00 94.94 91 SER A C 1
ATOM 690 O O . SER A 1 91 ? 20.682 -13.859 -4.456 1.00 94.94 91 SER A O 1
ATOM 692 N N . ALA A 1 92 ? 19.482 -13.449 -6.316 1.00 96.06 92 ALA A N 1
ATOM 693 C CA . ALA A 1 92 ? 18.809 -12.268 -5.792 1.00 96.06 92 ALA A CA 1
ATOM 694 C C . ALA A 1 92 ? 17.562 -12.685 -5.000 1.00 96.06 92 ALA A C 1
ATOM 696 O O . ALA A 1 92 ? 16.742 -13.465 -5.491 1.00 96.06 92 ALA A O 1
ATOM 697 N N . CYS A 1 93 ? 17.415 -12.154 -3.787 1.00 95.19 93 CYS A N 1
ATOM 698 C CA . CYS A 1 93 ? 16.229 -12.372 -2.956 1.00 95.19 93 CYS A CA 1
ATOM 699 C C . CYS A 1 93 ? 15.269 -11.184 -2.982 1.00 95.19 93 CYS A C 1
ATOM 701 O O . CYS A 1 93 ? 14.053 -11.380 -2.917 1.00 95.19 93 CYS A O 1
ATOM 703 N N . TYR A 1 94 ? 15.809 -9.974 -3.121 1.00 94.81 94 TYR A N 1
ATOM 704 C CA . TYR A 1 94 ? 15.038 -8.738 -3.134 1.00 94.81 94 TYR A CA 1
ATOM 705 C C . TYR A 1 94 ? 15.225 -8.019 -4.465 1.00 94.81 94 TYR A C 1
ATOM 707 O O . TYR A 1 94 ? 16.350 -7.820 -4.929 1.00 94.81 94 TYR A O 1
ATOM 715 N N . PHE A 1 95 ? 14.110 -7.617 -5.064 1.00 95.44 95 PHE A N 1
ATOM 716 C CA . PHE A 1 95 ? 14.053 -6.938 -6.353 1.00 95.44 95 PHE A CA 1
ATOM 717 C C . PHE A 1 95 ? 13.436 -5.572 -6.117 1.00 95.44 95 PHE A C 1
ATOM 719 O O . PHE A 1 95 ? 12.235 -5.468 -5.868 1.00 95.44 95 PHE A O 1
ATOM 726 N N . VAL A 1 96 ? 14.265 -4.536 -6.141 1.00 94.19 96 VAL A N 1
ATOM 727 C CA . VAL A 1 96 ? 13.870 -3.189 -5.733 1.00 94.19 96 VAL A CA 1
ATOM 728 C C . VAL A 1 96 ? 13.659 -2.325 -6.961 1.00 94.19 96 VAL A C 1
ATOM 730 O O . VAL A 1 96 ? 14.542 -2.208 -7.810 1.00 94.19 96 VAL A O 1
ATOM 733 N N . PHE A 1 97 ? 12.489 -1.706 -7.029 1.00 94.62 97 PHE A N 1
ATOM 734 C CA . PHE A 1 97 ? 12.139 -0.651 -7.963 1.00 94.62 97 PHE A CA 1
ATOM 735 C C . PHE A 1 97 ? 11.975 0.652 -7.177 1.00 94.62 97 PHE A C 1
ATOM 737 O O . PHE A 1 97 ? 11.128 0.741 -6.293 1.00 94.62 97 PHE A O 1
ATOM 744 N N . ASP A 1 98 ? 12.794 1.649 -7.487 1.00 93.38 98 ASP A N 1
ATOM 745 C CA . ASP A 1 98 ? 12.903 2.895 -6.727 1.00 93.38 98 ASP A CA 1
ATOM 746 C C . ASP A 1 98 ? 12.712 4.105 -7.655 1.00 93.38 98 ASP A C 1
ATOM 748 O O . ASP A 1 98 ? 13.405 4.239 -8.667 1.00 93.38 98 ASP A O 1
ATOM 752 N N . THR A 1 99 ? 11.767 4.987 -7.325 1.00 92.94 99 THR A N 1
ATOM 753 C CA . THR A 1 99 ? 11.462 6.239 -8.045 1.00 92.94 99 THR A CA 1
ATOM 754 C C . THR A 1 99 ? 11.711 7.493 -7.205 1.00 92.94 99 THR A C 1
ATOM 756 O O . THR A 1 99 ? 11.249 8.575 -7.566 1.00 92.94 99 THR A O 1
ATOM 759 N N . THR A 1 100 ? 12.466 7.408 -6.108 1.00 89.50 100 THR A N 1
ATOM 760 C CA . THR A 1 100 ? 12.759 8.543 -5.204 1.00 89.50 100 THR A CA 1
ATOM 761 C C . THR A 1 100 ? 13.380 9.758 -5.904 1.00 89.50 100 THR A C 1
ATOM 763 O O . THR A 1 100 ? 13.185 10.891 -5.474 1.00 89.50 100 THR A O 1
ATOM 766 N N . ALA A 1 101 ? 14.070 9.555 -7.030 1.00 88.19 101 ALA A N 1
ATOM 767 C CA . ALA A 1 101 ? 14.647 10.622 -7.851 1.00 88.19 101 ALA A CA 1
ATOM 768 C C . ALA A 1 101 ? 13.620 11.416 -8.695 1.00 88.19 101 ALA A C 1
ATOM 770 O O . ALA A 1 101 ? 14.014 12.341 -9.416 1.00 88.19 101 ALA A O 1
ATOM 771 N N . LEU A 1 102 ? 12.333 11.041 -8.658 1.00 89.75 102 LEU A N 1
ATOM 772 C CA . LEU A 1 102 ? 11.152 11.634 -9.319 1.00 89.75 102 LEU A CA 1
ATOM 773 C C . LEU A 1 102 ? 11.170 11.725 -10.854 1.00 89.75 102 LEU A C 1
ATOM 775 O O . LEU A 1 102 ? 10.143 11.872 -11.509 1.00 89.75 102 LEU A O 1
ATOM 779 N N . THR A 1 103 ? 12.346 11.680 -11.460 1.00 91.44 103 THR A N 1
ATOM 780 C CA . THR A 1 103 ? 12.586 11.884 -12.895 1.00 91.44 103 THR A CA 1
ATOM 781 C C . THR A 1 103 ? 13.362 10.730 -13.512 1.00 91.44 103 THR A C 1
ATOM 783 O O . THR A 1 103 ? 13.717 10.765 -14.685 1.00 91.44 103 THR A O 1
ATOM 786 N N . SER A 1 104 ? 13.612 9.690 -12.730 1.00 93.62 104 SER A N 1
ATOM 787 C CA . SER A 1 104 ? 14.207 8.433 -13.149 1.00 93.62 104 SER A CA 1
ATOM 788 C C . SER A 1 104 ? 13.723 7.344 -12.211 1.00 93.62 104 SER A C 1
ATOM 790 O O . SER A 1 104 ? 13.433 7.630 -11.048 1.00 93.62 104 SER A O 1
ATOM 792 N N . TYR A 1 105 ? 13.697 6.110 -12.695 1.00 94.69 105 TYR A N 1
ATOM 793 C CA . TYR A 1 105 ? 13.554 4.950 -11.827 1.00 94.69 105 TYR A CA 1
ATOM 794 C C . TYR A 1 105 ? 14.829 4.114 -11.848 1.00 94.69 105 TYR A C 1
ATOM 796 O O . TYR A 1 105 ? 15.565 4.092 -12.844 1.00 94.69 105 TYR A O 1
ATOM 804 N N . LYS A 1 106 ? 15.080 3.436 -10.735 1.00 95.81 106 LYS A N 1
ATOM 805 C CA . LYS A 1 106 ? 16.224 2.570 -10.511 1.00 95.81 106 LYS A CA 1
ATOM 806 C C . LYS A 1 106 ? 15.742 1.164 -10.198 1.00 95.81 106 LYS A C 1
ATOM 808 O O . LYS A 1 106 ? 14.811 0.983 -9.422 1.00 95.81 106 LYS A O 1
ATOM 813 N N . VAL A 1 107 ? 16.385 0.183 -10.812 1.00 96.44 107 VAL A N 1
ATOM 814 C CA . VAL A 1 107 ? 16.169 -1.232 -10.532 1.00 96.44 107 VAL A CA 1
ATOM 815 C C . VAL A 1 107 ? 17.446 -1.808 -9.945 1.00 96.44 107 VAL A C 1
ATOM 817 O O . VAL A 1 107 ? 18.493 -1.774 -10.597 1.00 96.44 107 VAL A O 1
ATOM 820 N N . SER A 1 108 ? 17.334 -2.344 -8.735 1.00 95.94 108 SER A N 1
ATOM 821 C CA . SER A 1 108 ? 18.432 -2.931 -7.969 1.00 95.94 108 SER A CA 1
ATOM 822 C C . SER A 1 108 ? 18.062 -4.342 -7.519 1.00 95.94 108 SER A C 1
ATOM 824 O O . SER A 1 108 ? 16.900 -4.637 -7.243 1.00 95.94 108 SER A O 1
ATOM 826 N N . TYR A 1 109 ? 19.063 -5.207 -7.410 1.00 96.56 109 TYR A N 1
ATOM 827 C CA . TYR A 1 109 ? 18.913 -6.562 -6.882 1.00 96.56 109 TYR A CA 1
ATOM 828 C C . TYR A 1 109 ? 19.704 -6.648 -5.588 1.00 96.56 109 TYR A C 1
ATOM 830 O O . TYR A 1 109 ? 20.819 -6.135 -5.552 1.00 96.56 109 TYR A O 1
ATOM 838 N N . LEU A 1 110 ? 19.166 -7.276 -4.543 1.00 96.31 110 LEU A N 1
ATOM 839 C CA . LEU A 1 110 ? 19.919 -7.529 -3.314 1.00 96.31 110 LEU A CA 1
ATOM 840 C C . LEU A 1 110 ? 19.999 -9.015 -2.996 1.00 96.31 110 LEU A C 1
ATOM 842 O O . LEU A 1 110 ? 19.118 -9.805 -3.360 1.00 96.31 110 LEU A O 1
ATOM 846 N N . ASP A 1 111 ? 21.087 -9.378 -2.328 1.00 95.56 111 ASP A N 1
ATOM 847 C CA . ASP A 1 111 ? 21.340 -10.739 -1.880 1.00 95.56 111 ASP A CA 1
ATOM 848 C C . ASP A 1 111 ? 20.413 -11.168 -0.738 1.00 95.56 111 ASP A C 1
ATOM 850 O O . ASP A 1 111 ? 19.586 -10.413 -0.230 1.00 95.56 111 ASP A O 1
ATOM 854 N N . CYS A 1 112 ? 20.522 -12.440 -0.374 1.00 93.94 112 CYS A N 1
ATOM 855 C CA . CYS A 1 112 ? 19.701 -13.078 0.651 1.00 93.94 112 CYS A CA 1
ATOM 856 C C . CYS A 1 112 ? 20.307 -12.967 2.059 1.00 93.94 112 CYS A C 1
ATOM 858 O O . CYS A 1 112 ? 19.969 -13.766 2.934 1.00 93.94 112 CYS A O 1
ATOM 860 N N . SER A 1 113 ? 21.271 -12.068 2.274 1.00 93.69 113 SER A N 1
ATOM 861 C CA . SER A 1 113 ? 21.936 -11.944 3.570 1.00 93.69 113 SER A CA 1
ATOM 862 C C . SER A 1 113 ? 21.029 -11.261 4.601 1.00 93.69 113 SER A C 1
ATOM 864 O O . SER A 1 113 ? 20.062 -10.584 4.259 1.00 93.69 113 SER A O 1
ATOM 866 N N . ALA A 1 114 ? 21.343 -11.420 5.892 1.00 89.19 114 ALA A N 1
ATOM 867 C CA . ALA A 1 114 ? 20.592 -10.769 6.972 1.00 89.19 114 ALA A CA 1
ATOM 868 C C . ALA A 1 114 ? 20.616 -9.228 6.881 1.00 89.19 114 ALA A C 1
ATOM 870 O O . ALA A 1 114 ? 19.731 -8.565 7.416 1.00 89.19 114 ALA A O 1
ATOM 871 N N . ALA A 1 115 ? 21.615 -8.668 6.192 1.00 92.06 115 ALA A N 1
ATOM 872 C CA . ALA A 1 115 ? 21.712 -7.257 5.843 1.00 92.06 115 ALA A CA 1
ATOM 873 C C . ALA A 1 115 ? 21.894 -7.148 4.319 1.00 92.06 115 ALA A C 1
ATOM 875 O O . ALA A 1 115 ? 23.040 -7.047 3.872 1.00 92.06 115 ALA A O 1
ATOM 876 N N . PRO A 1 116 ? 20.797 -7.192 3.533 1.00 93.69 116 PRO A N 1
ATOM 877 C CA . PRO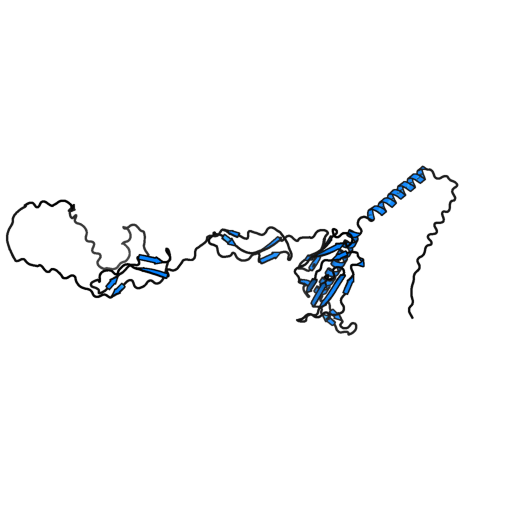 A 1 116 ? 20.847 -7.364 2.085 1.00 93.69 116 PRO A CA 1
ATOM 878 C C . PRO A 1 116 ? 21.794 -6.374 1.408 1.00 93.69 116 PRO A C 1
ATOM 880 O O . PRO A 1 116 ? 21.665 -5.160 1.585 1.00 93.69 116 PRO A O 1
ATOM 883 N N . GLN A 1 117 ? 22.747 -6.891 0.636 1.00 94.81 117 GLN A N 1
ATOM 884 C CA . GLN A 1 117 ? 23.713 -6.082 -0.107 1.00 94.81 117 GLN A CA 1
ATOM 885 C C . GLN A 1 117 ? 23.348 -6.031 -1.593 1.00 94.81 117 GLN A C 1
ATOM 887 O O . GLN A 1 117 ? 22.854 -7.025 -2.131 1.00 94.81 117 GLN A O 1
ATOM 892 N N . PRO A 1 118 ? 23.584 -4.899 -2.281 1.00 94.50 118 PRO A N 1
ATOM 893 C CA . PRO A 1 118 ? 23.311 -4.784 -3.706 1.00 94.50 118 PRO A CA 1
ATOM 894 C C . PRO A 1 118 ? 24.183 -5.749 -4.519 1.00 94.50 118 PRO A C 1
ATOM 896 O O . PRO A 1 118 ? 25.397 -5.837 -4.330 1.00 94.50 118 PRO A O 1
ATOM 899 N N . ILE A 1 119 ? 23.551 -6.449 -5.457 1.00 94.38 119 ILE A N 1
ATOM 900 C CA . ILE A 1 119 ? 24.180 -7.373 -6.390 1.00 94.38 119 ILE A CA 1
ATOM 901 C C . ILE A 1 119 ? 24.183 -6.762 -7.793 1.00 94.38 119 ILE A C 1
ATOM 903 O O . ILE A 1 119 ? 23.133 -6.481 -8.373 1.00 94.38 119 ILE A O 1
ATOM 907 N N . GLY A 1 120 ? 25.372 -6.663 -8.387 1.00 90.50 120 GLY A N 1
ATOM 908 C CA . GLY A 1 120 ? 25.539 -6.193 -9.759 1.00 90.50 120 GLY A CA 1
ATOM 909 C C . GLY A 1 120 ? 25.375 -4.678 -9.901 1.00 90.50 120 GLY A C 1
ATOM 910 O O . GLY A 1 120 ? 25.519 -3.923 -8.944 1.00 90.50 120 GLY A O 1
ATOM 911 N N . SER A 1 121 ? 25.142 -4.226 -11.133 1.00 91.19 121 SER A N 1
ATOM 912 C CA . SER A 1 121 ? 24.941 -2.810 -11.446 1.00 91.19 121 SER A CA 1
ATOM 913 C C . SER A 1 121 ? 23.461 -2.450 -11.481 1.00 91.19 121 SER A C 1
ATOM 915 O O . SER A 1 121 ? 22.673 -3.150 -12.120 1.00 91.19 121 SER A O 1
ATOM 917 N N . ASP A 1 122 ? 23.116 -1.306 -10.897 1.00 93.44 122 ASP A N 1
ATOM 918 C CA . ASP A 1 122 ? 21.773 -0.740 -10.976 1.00 93.44 122 ASP A CA 1
ATOM 919 C C . ASP A 1 122 ? 21.393 -0.399 -12.426 1.00 93.44 122 ASP A C 1
ATOM 921 O O . ASP A 1 122 ? 22.163 0.227 -13.164 1.00 93.44 122 ASP A O 1
ATOM 925 N N . LEU A 1 123 ? 20.175 -0.761 -12.832 1.00 94.38 123 LEU A N 1
ATOM 926 C CA . LEU A 1 123 ? 19.581 -0.264 -14.072 1.00 94.38 123 LEU A CA 1
ATOM 927 C C . LEU A 1 123 ? 18.881 1.060 -13.769 1.00 94.38 123 LEU A C 1
ATOM 929 O O . LEU A 1 123 ? 17.888 1.091 -13.047 1.00 94.38 123 LEU A O 1
ATOM 933 N N . ILE A 1 124 ? 19.382 2.145 -14.352 1.00 94.25 124 ILE A N 1
ATOM 934 C CA . ILE A 1 124 ? 18.810 3.485 -14.199 1.00 94.25 124 ILE A CA 1
ATOM 935 C C . ILE A 1 124 ? 18.165 3.898 -15.516 1.00 94.25 124 ILE A C 1
ATOM 937 O O . ILE A 1 124 ? 18.816 3.912 -16.564 1.00 94.25 124 ILE A O 1
ATOM 941 N N . VAL A 1 125 ? 16.890 4.277 -15.461 1.00 93.75 125 VAL A N 1
ATOM 942 C CA . VAL A 1 125 ? 16.147 4.772 -16.620 1.00 93.75 125 VAL A CA 1
ATOM 943 C C . VAL A 1 125 ? 15.699 6.201 -16.370 1.00 93.75 125 VAL A C 1
ATOM 945 O O . VAL A 1 125 ? 14.916 6.477 -15.465 1.00 93.75 125 VAL A O 1
ATOM 948 N N . ASP A 1 126 ? 16.190 7.111 -17.209 1.00 92.19 126 ASP A N 1
ATOM 949 C CA . ASP A 1 126 ? 15.864 8.534 -17.161 1.00 92.19 126 ASP A CA 1
ATOM 950 C C . ASP A 1 126 ? 14.522 8.822 -17.860 1.00 92.19 126 ASP A C 1
ATOM 952 O O . ASP A 1 126 ? 14.341 8.548 -19.052 1.00 92.19 126 ASP A O 1
ATOM 956 N N . LEU A 1 127 ? 13.587 9.407 -17.114 1.00 90.62 127 LEU A N 1
ATOM 957 C CA . LEU A 1 127 ? 12.261 9.809 -17.575 1.00 90.62 127 LEU A CA 1
ATOM 958 C C . LEU A 1 127 ? 12.210 11.277 -18.023 1.00 90.62 127 LEU A C 1
ATOM 960 O O . LEU A 1 127 ? 11.241 11.673 -18.677 1.00 90.62 127 LEU A O 1
ATOM 964 N N . LYS A 1 128 ? 13.259 12.083 -17.794 1.00 85.62 128 LYS A N 1
ATOM 965 C CA . LYS A 1 128 ? 13.319 13.491 -18.243 1.00 85.62 128 LYS A CA 1
ATOM 966 C C . LYS A 1 128 ? 13.122 13.612 -19.746 1.00 85.62 128 LYS A C 1
ATOM 968 O O . LYS A 1 128 ? 12.399 14.489 -20.217 1.00 85.62 128 LYS A O 1
ATOM 973 N N . LYS A 1 129 ? 13.708 12.684 -20.510 1.00 83.06 129 LYS A N 1
ATOM 974 C CA . LYS A 1 129 ? 13.556 12.625 -21.975 1.00 83.06 129 LYS A CA 1
ATOM 975 C C . LYS A 1 129 ? 12.108 12.390 -22.410 1.00 83.06 129 LYS A C 1
ATOM 977 O O . LYS A 1 129 ? 11.738 12.799 -23.506 1.00 83.06 129 LYS A O 1
ATOM 982 N N . LYS A 1 130 ? 11.300 11.766 -21.550 1.00 84.88 130 LYS A N 1
ATOM 983 C CA . LYS A 1 130 ? 9.883 11.471 -21.779 1.00 84.88 130 LYS A CA 1
ATOM 984 C C . LYS A 1 130 ? 8.938 12.561 -21.278 1.00 84.88 130 LYS A C 1
ATOM 986 O O . LYS A 1 130 ? 7.743 12.430 -21.489 1.00 84.88 130 LYS A O 1
ATOM 991 N N . LYS A 1 131 ? 9.446 13.646 -20.676 1.00 89.69 131 LYS A N 1
ATOM 992 C CA . LYS A 1 131 ? 8.630 14.774 -20.182 1.00 89.69 131 LYS A CA 1
ATOM 993 C C . LYS A 1 131 ? 7.550 14.331 -19.181 1.00 89.69 131 LYS A C 1
ATOM 995 O O . LYS A 1 131 ? 6.406 14.783 -19.229 1.00 89.69 131 LYS A O 1
ATOM 1000 N N . VAL A 1 132 ? 7.932 13.435 -18.276 1.00 92.19 132 VAL A N 1
ATOM 1001 C CA . VAL A 1 132 ? 7.086 12.942 -17.184 1.00 92.19 132 VAL A CA 1
ATOM 1002 C C . VAL A 1 132 ? 7.862 12.959 -15.870 1.00 92.19 132 VAL A C 1
ATOM 1004 O O . VAL A 1 132 ? 9.091 12.848 -15.864 1.00 92.19 132 VAL A O 1
ATOM 1007 N N . THR A 1 133 ? 7.134 13.095 -14.773 1.00 91.81 133 THR A N 1
ATOM 1008 C CA . THR A 1 133 ? 7.603 12.910 -13.399 1.00 91.81 133 THR A CA 1
ATOM 1009 C C . THR A 1 133 ? 6.847 11.752 -12.770 1.00 91.81 133 THR A C 1
ATOM 1011 O O . THR A 1 133 ? 5.719 11.452 -13.158 1.00 91.81 133 THR A O 1
ATOM 1014 N N . VAL A 1 134 ? 7.471 11.093 -11.809 1.00 91.81 134 VAL A N 1
ATOM 1015 C CA . VAL A 1 134 ? 6.907 9.969 -11.068 1.00 91.81 134 VAL A CA 1
ATOM 1016 C C . VAL A 1 134 ? 7.014 10.290 -9.591 1.00 91.81 134 VAL A C 1
ATOM 1018 O O . VAL A 1 134 ? 8.015 10.860 -9.164 1.00 91.81 134 VAL A O 1
ATOM 1021 N N . ASP A 1 135 ? 5.994 9.948 -8.823 1.00 90.12 135 ASP A N 1
ATOM 1022 C CA . ASP A 1 135 ? 6.013 10.153 -7.378 1.00 90.12 135 ASP A CA 1
ATOM 1023 C C . ASP A 1 135 ? 7.029 9.203 -6.716 1.00 90.12 135 ASP A C 1
ATOM 1025 O O . ASP A 1 135 ? 7.327 8.120 -7.236 1.00 90.12 135 ASP A O 1
ATOM 1029 N N . ALA A 1 136 ? 7.585 9.604 -5.572 1.00 88.88 136 ALA A N 1
ATOM 1030 C CA . ALA A 1 136 ? 8.607 8.828 -4.875 1.00 88.88 136 ALA A CA 1
ATOM 1031 C C . ALA A 1 136 ? 8.010 7.547 -4.279 1.00 88.88 136 ALA A C 1
ATOM 1033 O O . ALA A 1 136 ? 7.180 7.614 -3.380 1.00 88.88 136 ALA A O 1
ATOM 1034 N N . HIS A 1 137 ? 8.464 6.397 -4.769 1.00 88.00 137 HIS A N 1
ATOM 1035 C CA . HIS A 1 137 ? 8.021 5.077 -4.342 1.00 88.00 137 HIS A CA 1
ATOM 1036 C C . HIS A 1 137 ? 9.210 4.121 -4.290 1.00 88.00 137 HIS A C 1
ATOM 1038 O O . HIS A 1 137 ? 10.119 4.202 -5.120 1.00 88.00 137 HIS A O 1
ATOM 1044 N N . THR A 1 138 ? 9.158 3.177 -3.354 1.00 90.81 138 THR A N 1
ATOM 1045 C CA . THR A 1 138 ? 10.093 2.053 -3.282 1.00 90.81 138 THR A CA 1
ATOM 1046 C C . THR A 1 138 ? 9.290 0.768 -3.195 1.00 90.81 138 THR A C 1
ATOM 1048 O O . THR A 1 138 ? 8.689 0.463 -2.169 1.00 90.81 138 THR A O 1
ATOM 1051 N N . ILE A 1 139 ? 9.284 0.017 -4.289 1.00 90.44 139 ILE A N 1
ATOM 1052 C CA . ILE A 1 139 ? 8.595 -1.262 -4.414 1.00 90.44 139 ILE A CA 1
ATOM 1053 C C . ILE A 1 139 ? 9.629 -2.374 -4.306 1.00 90.44 139 ILE A C 1
ATOM 1055 O O . ILE A 1 139 ? 10.630 -2.363 -5.023 1.00 90.44 139 ILE A O 1
ATOM 1059 N N . VAL A 1 140 ? 9.375 -3.357 -3.445 1.00 92.31 140 VAL A N 1
ATOM 1060 C CA . VAL A 1 140 ? 10.263 -4.508 -3.265 1.00 92.31 140 VAL A CA 1
ATOM 1061 C C . VAL A 1 140 ? 9.498 -5.792 -3.537 1.00 92.31 140 VAL A C 1
ATOM 1063 O O . VAL A 1 140 ? 8.522 -6.081 -2.850 1.00 92.31 140 VAL A O 1
ATOM 1066 N N . PHE A 1 141 ? 9.954 -6.587 -4.503 1.00 92.19 141 PHE A N 1
ATOM 1067 C CA . PHE A 1 141 ? 9.476 -7.959 -4.671 1.00 92.19 141 PHE A CA 1
ATOM 1068 C C . PHE A 1 141 ? 10.398 -8.924 -3.940 1.00 92.19 141 PHE A C 1
ATOM 1070 O O . PHE A 1 141 ? 11.626 -8.796 -3.999 1.00 92.19 141 PHE A O 1
ATOM 1077 N N . THR A 1 142 ? 9.796 -9.905 -3.274 1.00 91.81 142 THR A N 1
ATOM 1078 C CA . THR A 1 142 ? 10.517 -10.937 -2.525 1.00 91.81 142 THR A CA 1
ATOM 1079 C C . THR A 1 142 ? 10.405 -12.295 -3.216 1.00 91.81 142 THR A C 1
ATOM 1081 O O . THR A 1 142 ? 9.319 -12.762 -3.570 1.00 91.81 142 THR A O 1
ATOM 1084 N N . SER A 1 143 ? 11.546 -12.945 -3.434 1.00 90.31 143 SER A N 1
ATOM 1085 C CA . SER A 1 143 ? 11.601 -14.339 -3.888 1.00 90.31 143 SER A CA 1
ATOM 1086 C C . SER A 1 143 ? 11.294 -15.293 -2.722 1.00 90.31 143 SER A C 1
ATOM 1088 O O . SER A 1 143 ? 11.673 -14.994 -1.588 1.00 90.31 143 SER A O 1
ATOM 1090 N N . PRO A 1 144 ? 10.615 -16.438 -2.944 1.00 87.38 144 PRO A N 1
ATOM 1091 C CA . PRO A 1 144 ? 10.169 -16.993 -4.231 1.00 87.38 144 PRO A CA 1
ATOM 1092 C C . PRO A 1 144 ? 8.725 -16.640 -4.608 1.00 87.38 144 PRO A C 1
ATOM 1094 O O . PRO A 1 144 ? 8.244 -17.048 -5.660 1.00 87.38 144 PRO A O 1
ATOM 1097 N N . ARG A 1 145 ? 7.990 -15.937 -3.740 1.00 82.25 145 ARG A N 1
ATOM 1098 C CA . ARG A 1 145 ? 6.539 -15.741 -3.906 1.00 82.25 145 ARG A CA 1
ATOM 1099 C C . ARG A 1 145 ? 6.183 -14.567 -4.818 1.00 82.25 145 ARG A C 1
ATOM 1101 O O . ARG A 1 145 ? 5.020 -14.440 -5.182 1.00 82.25 145 ARG A O 1
ATOM 1108 N N . GLY A 1 146 ? 7.157 -13.728 -5.185 1.00 82.50 146 GLY A N 1
ATOM 1109 C CA . GLY A 1 146 ? 6.928 -12.529 -5.996 1.00 82.50 146 GLY A CA 1
ATOM 1110 C C . GLY A 1 146 ? 5.978 -11.536 -5.322 1.00 82.50 146 GLY A C 1
ATOM 1111 O O . GLY A 1 146 ? 5.332 -10.746 -6.008 1.00 82.50 146 GLY A O 1
ATOM 1112 N N . GLU A 1 147 ? 5.858 -11.621 -3.996 1.00 85.25 147 GLU A N 1
ATOM 1113 C CA . GLU A 1 147 ? 4.971 -10.791 -3.190 1.00 85.25 147 GLU A CA 1
ATOM 1114 C C . GLU A 1 147 ? 5.594 -9.410 -3.004 1.00 85.25 147 GLU A C 1
ATOM 1116 O O . GLU A 1 147 ? 6.819 -9.275 -2.858 1.00 85.25 147 GLU A O 1
ATOM 1121 N N . VAL A 1 148 ? 4.740 -8.391 -3.033 1.00 86.88 148 VAL A N 1
ATOM 1122 C CA . VAL A 1 148 ? 5.140 -6.998 -2.851 1.00 86.88 148 VAL A CA 1
ATOM 1123 C C . VAL A 1 148 ? 5.275 -6.719 -1.359 1.00 86.88 148 VAL A C 1
ATOM 1125 O O . VAL A 1 148 ? 4.318 -6.859 -0.605 1.00 86.88 148 VAL A O 1
ATOM 1128 N N . SER A 1 149 ? 6.460 -6.294 -0.937 1.00 78.12 149 SER A N 1
ATOM 1129 C CA . SER A 1 149 ? 6.741 -5.838 0.422 1.00 78.12 149 SER A CA 1
ATOM 1130 C C . SER A 1 149 ? 6.737 -4.307 0.452 1.00 78.12 149 SER A C 1
ATOM 1132 O O . SER A 1 149 ? 7.670 -3.683 -0.054 1.00 78.12 149 SER A O 1
ATOM 1134 N N . GLY A 1 150 ? 5.701 -3.701 1.040 1.00 66.25 150 GLY A N 1
ATOM 1135 C CA . GLY A 1 150 ? 5.561 -2.245 1.190 1.00 66.25 150 GLY A CA 1
ATOM 1136 C C . GLY A 1 150 ? 4.106 -1.793 1.365 1.00 66.25 150 GLY A C 1
ATOM 1137 O O . GLY A 1 150 ? 3.185 -2.549 1.064 1.00 66.25 150 GLY A O 1
ATOM 1138 N N . ASN A 1 151 ? 3.910 -0.566 1.860 1.00 56.12 151 ASN A N 1
ATOM 1139 C CA . ASN A 1 151 ? 2.580 0.030 2.065 1.00 56.12 151 ASN A CA 1
ATOM 1140 C C . ASN A 1 151 ? 2.038 0.747 0.816 1.00 56.12 151 ASN A C 1
ATOM 1142 O O . ASN A 1 151 ? 0.826 0.902 0.701 1.00 56.12 151 ASN A O 1
ATOM 1146 N N . ASP A 1 152 ? 2.912 1.151 -0.113 1.00 59.28 152 ASP A N 1
ATOM 1147 C CA . ASP A 1 152 ? 2.530 1.920 -1.298 1.00 59.28 152 ASP A CA 1
ATOM 1148 C C . ASP A 1 152 ? 2.607 1.049 -2.554 1.00 59.28 152 ASP A C 1
ATOM 1150 O O . ASP A 1 152 ? 3.685 0.634 -2.990 1.00 59.28 152 ASP A O 1
ATOM 1154 N N . SER A 1 153 ? 1.447 0.751 -3.133 1.00 68.12 153 SER A N 1
ATOM 1155 C CA . SER A 1 153 ? 1.322 -0.130 -4.294 1.00 68.12 153 SER A CA 1
ATOM 1156 C C . SER A 1 153 ? 1.164 0.597 -5.628 1.00 68.12 153 SER A C 1
ATOM 1158 O O . SER A 1 153 ? 1.260 -0.033 -6.683 1.00 68.12 153 SER A O 1
ATOM 1160 N N . ASP A 1 154 ? 0.927 1.908 -5.600 1.00 81.44 154 ASP A N 1
ATOM 1161 C CA . ASP A 1 154 ? 0.433 2.633 -6.766 1.00 81.44 154 ASP A CA 1
ATOM 1162 C C . ASP A 1 154 ? 1.445 3.680 -7.224 1.00 81.44 154 ASP A C 1
ATOM 1164 O O . ASP A 1 154 ? 1.622 4.728 -6.610 1.00 81.44 154 ASP A O 1
ATOM 1168 N N . VAL A 1 155 ? 2.106 3.420 -8.352 1.00 86.75 155 VAL A N 1
ATOM 1169 C CA . VAL A 1 155 ? 3.052 4.378 -8.932 1.00 86.75 155 VAL A CA 1
ATOM 1170 C C . VAL A 1 155 ? 2.277 5.413 -9.739 1.00 86.75 155 VAL A C 1
ATOM 1172 O O . VAL A 1 155 ? 1.644 5.088 -10.748 1.00 86.75 155 VAL A O 1
ATOM 1175 N N . VAL A 1 156 ? 2.355 6.674 -9.319 1.00 89.75 156 VAL A N 1
ATOM 1176 C CA . VAL A 1 156 ? 1.718 7.802 -10.006 1.00 89.75 156 VAL A CA 1
ATOM 1177 C C . VAL A 1 156 ? 2.705 8.447 -10.971 1.00 89.75 156 VAL A C 1
ATOM 1179 O O . VAL A 1 156 ? 3.798 8.861 -10.586 1.00 89.75 156 VAL A O 1
ATOM 1182 N N . ILE A 1 157 ? 2.302 8.565 -12.233 1.00 90.94 157 ILE A N 1
ATOM 1183 C CA . ILE A 1 157 ? 3.048 9.248 -13.289 1.00 90.94 157 ILE A CA 1
ATOM 1184 C C . ILE A 1 157 ? 2.286 10.510 -13.678 1.00 90.94 157 ILE A C 1
ATOM 1186 O O . ILE A 1 157 ? 1.115 10.436 -14.041 1.00 90.94 157 ILE A O 1
ATOM 1190 N N . SER A 1 158 ? 2.961 11.655 -13.655 1.00 89.25 158 SER A N 1
ATOM 1191 C CA . SER A 1 158 ? 2.411 12.956 -14.048 1.00 89.25 158 SER A CA 1
ATOM 1192 C C . SER A 1 158 ? 3.169 13.521 -15.251 1.00 89.25 158 SER A C 1
ATOM 1194 O O . SER A 1 158 ? 4.386 13.362 -15.361 1.00 89.25 158 SER A O 1
ATOM 1196 N N . SER A 1 159 ? 2.482 14.194 -16.175 1.00 88.25 159 SER A N 1
ATOM 1197 C CA . SER A 1 159 ? 3.170 14.900 -17.266 1.00 88.25 159 SER A CA 1
ATOM 1198 C C . SER A 1 159 ? 3.884 16.152 -16.747 1.00 88.25 159 SER A C 1
ATOM 1200 O O . SER A 1 159 ? 3.325 16.906 -15.955 1.00 88.25 159 SER A O 1
ATOM 1202 N N . THR A 1 160 ? 5.094 16.439 -17.242 1.00 88.12 160 THR A N 1
ATOM 1203 C CA . THR A 1 160 ? 5.788 17.697 -16.904 1.00 88.12 160 THR A CA 1
ATOM 1204 C C . THR A 1 160 ? 5.211 18.911 -17.623 1.00 88.12 160 THR A C 1
ATOM 1206 O O . THR A 1 160 ? 5.473 20.039 -17.214 1.00 88.12 160 THR A O 1
ATOM 1209 N N . LYS A 1 161 ? 4.455 18.703 -18.710 1.00 86.00 161 LYS A N 1
ATOM 1210 C CA . LYS A 1 161 ? 3.780 19.779 -19.451 1.00 86.00 161 LYS A CA 1
ATOM 1211 C C . LYS A 1 161 ? 2.452 20.174 -18.804 1.00 86.00 161 LYS A C 1
ATOM 1213 O O . LYS A 1 161 ? 2.119 21.351 -18.806 1.00 86.00 161 LYS A O 1
ATOM 1218 N N . ASP A 1 162 ? 1.708 19.191 -18.295 1.00 84.19 162 ASP A N 1
ATOM 1219 C CA . ASP A 1 162 ? 0.430 19.380 -17.603 1.00 84.19 162 ASP A CA 1
ATOM 1220 C C . ASP A 1 162 ? 0.324 18.399 -16.418 1.00 84.19 162 ASP A C 1
ATOM 1222 O O . ASP A 1 162 ? -0.007 17.226 -16.622 1.00 84.19 162 ASP A O 1
ATOM 1226 N N . PRO A 1 163 ? 0.583 18.857 -15.180 1.00 83.38 163 PRO A N 1
ATOM 1227 C CA . PRO A 1 163 ? 0.510 18.022 -13.978 1.00 83.38 163 PRO A CA 1
ATOM 1228 C C . PRO A 1 163 ? -0.885 17.450 -13.673 1.00 83.38 163 PRO A C 1
ATOM 1230 O O . PRO A 1 163 ? -1.012 16.553 -12.836 1.00 83.38 163 PRO A O 1
ATOM 1233 N N . SER A 1 164 ? -1.934 17.956 -14.329 1.00 81.38 164 SER A N 1
ATOM 1234 C CA . SER A 1 164 ? -3.303 17.435 -14.213 1.00 81.38 164 SER A CA 1
ATOM 1235 C C . SER A 1 164 ? -3.458 16.100 -14.943 1.00 81.38 164 SER A C 1
ATOM 1237 O O . SER A 1 164 ? -4.324 15.296 -14.599 1.00 81.38 164 SER A O 1
ATOM 1239 N N . VAL A 1 165 ? -2.608 15.844 -15.943 1.00 84.56 165 VAL A N 1
ATOM 1240 C CA . VAL A 1 165 ? -2.558 14.571 -16.661 1.00 84.56 165 VAL A CA 1
ATOM 1241 C C . VAL A 1 165 ? -1.754 13.573 -15.838 1.00 84.56 165 VAL A C 1
ATOM 1243 O O . VAL A 1 165 ? -0.520 13.613 -15.816 1.00 84.56 165 VAL A O 1
ATOM 1246 N N . LYS A 1 166 ? -2.478 12.657 -15.193 1.00 86.81 166 LYS A N 1
ATOM 1247 C CA . LYS A 1 166 ? -1.918 11.569 -14.392 1.00 86.81 166 LYS A CA 1
ATOM 1248 C C . LYS A 1 166 ? -2.250 10.210 -14.994 1.00 86.81 166 LYS A C 1
ATOM 1250 O O . LYS A 1 166 ? -3.301 10.028 -15.605 1.00 86.81 166 LYS A O 1
ATOM 1255 N N . LYS A 1 167 ? -1.347 9.257 -14.805 1.00 88.75 167 LYS A N 1
ATOM 1256 C CA . LYS A 1 167 ? -1.559 7.831 -15.058 1.00 88.75 167 LYS A CA 1
ATOM 1257 C C . LYS A 1 167 ? -1.114 7.059 -13.827 1.00 88.75 167 LYS A C 1
ATOM 1259 O O . LYS A 1 167 ? -0.128 7.422 -13.187 1.00 88.75 167 LYS A O 1
ATOM 1264 N N . PHE A 1 168 ? -1.834 5.994 -13.522 1.00 87.31 168 PHE A N 1
ATOM 1265 C CA . PHE A 1 168 ? -1.600 5.168 -12.347 1.00 87.31 168 PHE A CA 1
ATOM 1266 C C . PHE A 1 168 ? -1.152 3.788 -12.803 1.00 87.31 168 PHE A C 1
ATOM 1268 O O . PHE A 1 168 ? -1.786 3.185 -13.674 1.00 87.31 168 PHE A O 1
ATOM 1275 N N . VAL A 1 169 ? -0.061 3.291 -12.231 1.00 88.44 169 VAL A N 1
ATOM 1276 C CA . VAL A 1 169 ? 0.323 1.881 -12.316 1.00 88.44 169 VAL A CA 1
ATOM 1277 C C . VAL A 1 169 ? 0.014 1.277 -10.957 1.00 88.44 169 VAL A C 1
ATOM 1279 O O . VAL A 1 169 ? 0.812 1.388 -10.032 1.00 88.44 169 VAL A O 1
ATOM 1282 N N . ASN A 1 170 ? -1.175 0.690 -10.848 1.00 84.38 170 ASN A N 1
ATOM 1283 C CA . ASN A 1 170 ? -1.651 0.077 -9.614 1.00 84.38 170 ASN A CA 1
ATOM 1284 C C . ASN A 1 170 ? -1.098 -1.337 -9.513 1.00 84.38 170 ASN A C 1
ATOM 1286 O O . ASN A 1 170 ? -1.012 -2.050 -10.527 1.00 84.38 170 ASN A O 1
ATOM 1290 N N . MET A 1 171 ? -0.769 -1.757 -8.300 1.00 83.56 171 MET A N 1
ATOM 1291 C CA . MET A 1 171 ? -0.207 -3.074 -8.046 1.00 83.56 171 MET A CA 1
ATOM 1292 C C . MET A 1 171 ? -0.965 -3.777 -6.918 1.00 83.56 171 MET A C 1
ATOM 1294 O O . MET A 1 171 ? -1.266 -3.200 -5.887 1.00 83.56 171 MET A O 1
ATOM 1298 N N . SER A 1 172 ? -1.319 -5.045 -7.096 1.00 78.19 172 SER A N 1
ATOM 1299 C CA . SER A 1 172 ? -1.909 -5.832 -6.001 1.00 78.19 172 SER A CA 1
ATOM 1300 C C . SER A 1 172 ? -0.823 -6.322 -5.037 1.00 78.19 172 SER A C 1
ATOM 1302 O O . SER A 1 172 ? 0.326 -6.473 -5.451 1.00 78.19 172 SER A O 1
ATOM 1304 N N . SER A 1 173 ? -1.192 -6.728 -3.818 1.00 72.00 173 SER A N 1
ATOM 1305 C CA . SER A 1 173 ? -0.288 -7.466 -2.914 1.00 72.00 173 SER A CA 1
ATOM 1306 C C . SER A 1 173 ? 0.287 -8.741 -3.546 1.00 72.00 173 SER A C 1
ATOM 1308 O O . SER A 1 173 ? 1.443 -9.086 -3.323 1.00 72.00 173 SER A O 1
ATOM 1310 N N . ALA A 1 174 ? -0.476 -9.391 -4.431 1.00 69.94 174 ALA A N 1
ATOM 1311 C CA . ALA A 1 174 ? -0.028 -10.530 -5.233 1.00 69.94 174 ALA A CA 1
ATOM 1312 C C . ALA A 1 174 ? 0.895 -10.145 -6.416 1.00 69.94 174 ALA A C 1
ATOM 1314 O O . ALA A 1 174 ? 1.183 -10.985 -7.265 1.00 69.94 174 ALA A O 1
ATOM 1315 N N . GLY A 1 175 ? 1.304 -8.876 -6.531 1.00 68.94 175 GLY A N 1
ATOM 1316 C CA . GLY A 1 175 ? 2.217 -8.337 -7.548 1.00 68.94 175 GLY A CA 1
ATOM 1317 C C . GLY A 1 175 ? 1.627 -8.109 -8.947 1.00 68.94 175 GLY A C 1
ATOM 1318 O O . GLY A 1 175 ? 2.311 -7.583 -9.819 1.00 68.94 175 GLY A O 1
ATOM 1319 N N . SER A 1 176 ? 0.349 -8.430 -9.179 1.00 73.12 176 SER A N 1
ATOM 1320 C CA . SER A 1 176 ? -0.329 -8.105 -10.446 1.00 73.12 176 SER A CA 1
ATOM 1321 C C . SER A 1 176 ? -0.372 -6.593 -10.680 1.00 73.12 176 SER A C 1
ATOM 1323 O O . SER A 1 176 ? -0.759 -5.855 -9.779 1.00 73.12 176 SER A O 1
ATOM 1325 N N . THR A 1 177 ? -0.024 -6.134 -11.887 1.00 80.44 177 THR A N 1
ATOM 1326 C CA . THR A 1 177 ? -0.003 -4.703 -12.249 1.00 80.44 177 THR A CA 1
ATOM 1327 C C . THR A 1 177 ? -1.048 -4.345 -13.306 1.00 80.44 177 THR A C 1
ATOM 1329 O O . THR A 1 177 ? -1.224 -5.066 -14.296 1.00 80.44 177 THR A O 1
ATOM 1332 N N . ALA A 1 178 ? -1.697 -3.191 -13.135 1.00 78.81 178 ALA A N 1
ATOM 1333 C CA . ALA A 1 178 ? -2.674 -2.633 -14.068 1.00 78.81 178 ALA A CA 1
ATOM 1334 C C . ALA A 1 178 ? -2.475 -1.119 -14.251 1.00 78.81 178 ALA A C 1
ATOM 1336 O O . ALA A 1 178 ? -2.257 -0.387 -13.287 1.00 78.81 178 ALA A O 1
ATOM 1337 N N . THR A 1 179 ? -2.574 -0.639 -15.492 1.00 80.75 179 THR A N 1
ATOM 1338 C CA . THR A 1 179 ? -2.535 0.795 -15.821 1.00 80.75 179 THR A CA 1
ATOM 1339 C C . THR A 1 179 ? -3.947 1.376 -15.837 1.00 80.75 179 THR A C 1
ATOM 1341 O O . THR A 1 179 ? -4.823 0.785 -16.467 1.00 80.75 179 THR A O 1
ATOM 1344 N N . SER A 1 180 ? -4.167 2.527 -15.203 1.00 75.19 180 SER A N 1
ATOM 1345 C CA . SER A 1 180 ? -5.467 3.214 -15.180 1.00 75.19 180 SER A CA 1
ATOM 1346 C C . SER A 1 180 ? -5.321 4.736 -15.300 1.00 75.19 180 SER A C 1
ATOM 1348 O O . SER A 1 180 ? -4.282 5.308 -14.957 1.00 75.19 180 SER A O 1
ATOM 1350 N N . ASP A 1 181 ? -6.384 5.383 -15.778 1.00 68.19 181 ASP A N 1
ATOM 1351 C CA . ASP A 1 181 ? -6.503 6.843 -15.941 1.00 68.19 181 ASP A CA 1
ATOM 1352 C C . ASP A 1 181 ? -7.069 7.521 -14.691 1.00 68.19 181 ASP A C 1
ATOM 1354 O O . ASP A 1 181 ? -6.906 8.721 -14.484 1.00 68.19 181 ASP A O 1
ATOM 1358 N N . THR A 1 182 ? -7.705 6.734 -13.832 1.00 57.38 182 THR A N 1
ATOM 1359 C CA . THR A 1 182 ? -8.139 7.123 -12.496 1.00 57.38 182 THR A CA 1
ATOM 1360 C C . THR A 1 182 ? -7.354 6.322 -11.472 1.00 57.38 182 THR A C 1
ATOM 1362 O O . THR A 1 182 ? -7.012 5.159 -11.717 1.00 57.38 182 THR A O 1
ATOM 1365 N N . ASN A 1 183 ? -7.068 6.942 -10.323 1.00 57.97 183 ASN A N 1
ATOM 1366 C CA . ASN A 1 183 ? -6.577 6.205 -9.168 1.00 57.97 183 ASN A CA 1
ATOM 1367 C C . ASN A 1 183 ? -7.649 5.163 -8.844 1.00 57.97 183 ASN A C 1
ATOM 1369 O O . ASN A 1 183 ? -8.779 5.527 -8.505 1.00 57.97 183 ASN A O 1
ATOM 1373 N N . LEU A 1 184 ? -7.333 3.886 -9.050 1.00 56.59 184 LEU A N 1
ATOM 1374 C CA . LEU A 1 184 ? -8.227 2.818 -8.648 1.00 56.59 184 LEU A CA 1
ATOM 1375 C C . LEU A 1 184 ? -8.066 2.709 -7.140 1.00 56.59 184 LEU A C 1
ATOM 1377 O O . LEU A 1 184 ? -7.356 1.840 -6.655 1.00 56.59 184 LEU A O 1
ATOM 1381 N N . THR A 1 185 ? -8.734 3.595 -6.401 1.00 56.28 185 THR A N 1
ATOM 1382 C CA . THR A 1 185 ? -8.952 3.395 -4.973 1.00 56.28 185 THR A CA 1
ATOM 1383 C C . THR A 1 185 ? -9.714 2.089 -4.840 1.00 56.28 185 THR A C 1
ATOM 1385 O O . THR A 1 185 ? -10.931 2.030 -5.044 1.00 56.28 185 THR A O 1
ATOM 1388 N N . VAL A 1 186 ? -8.974 1.013 -4.590 1.00 67.88 186 VAL A N 1
ATOM 1389 C CA . VAL A 1 186 ? -9.536 -0.305 -4.357 1.00 67.88 186 VAL A CA 1
ATOM 1390 C C . VAL A 1 186 ? -10.435 -0.158 -3.140 1.00 67.88 186 VAL A C 1
ATOM 1392 O O . VAL A 1 186 ? -9.968 0.155 -2.050 1.00 67.88 186 VAL A O 1
ATOM 1395 N N . THR A 1 187 ? -11.744 -0.301 -3.331 1.00 74.56 187 THR A N 1
ATOM 1396 C CA . THR A 1 187 ? -12.694 -0.208 -2.222 1.00 74.56 187 THR A CA 1
ATOM 1397 C C . THR A 1 187 ? -12.573 -1.465 -1.374 1.00 74.56 187 THR A C 1
ATOM 1399 O O . THR A 1 187 ? -12.568 -2.574 -1.915 1.00 74.56 187 THR A O 1
ATOM 1402 N N . CYS A 1 188 ? -12.466 -1.316 -0.053 1.00 80.00 188 CYS A N 1
ATOM 1403 C CA . CYS A 1 188 ? -12.433 -2.474 0.835 1.00 80.00 188 CYS A CA 1
ATOM 1404 C C . CYS A 1 188 ? -13.747 -3.257 0.708 1.00 80.00 188 CYS A C 1
ATOM 1406 O O . CYS A 1 188 ? -14.832 -2.674 0.765 1.00 80.00 188 CYS A O 1
ATOM 1408 N N . THR A 1 189 ? -13.644 -4.572 0.505 1.00 84.19 189 THR A N 1
ATOM 1409 C CA . THR A 1 189 ? -14.806 -5.469 0.336 1.00 84.19 189 THR A CA 1
ATOM 1410 C C . THR A 1 189 ? -14.963 -6.446 1.493 1.00 84.19 189 THR A C 1
ATOM 1412 O O . THR A 1 189 ? -16.045 -6.995 1.690 1.00 84.19 189 THR A O 1
ATOM 1415 N N . SER A 1 190 ? -13.901 -6.662 2.270 1.00 83.88 190 SER A N 1
ATOM 1416 C CA . SER A 1 190 ? -13.909 -7.543 3.434 1.00 83.88 190 SER A CA 1
ATOM 1417 C C . SER A 1 190 ? -13.037 -6.984 4.554 1.00 83.88 190 SER A C 1
ATOM 1419 O O . SER A 1 190 ? -12.040 -6.303 4.308 1.00 83.88 190 SER A O 1
ATOM 1421 N N . TRP A 1 191 ? -13.435 -7.279 5.790 1.00 89.50 191 TRP A N 1
ATOM 1422 C CA . TRP A 1 191 ? -12.793 -6.805 7.012 1.00 89.50 191 TRP A CA 1
ATOM 1423 C C . TRP A 1 191 ? -12.701 -7.947 8.017 1.00 89.50 191 TRP A C 1
ATOM 1425 O O . TRP A 1 191 ? -13.645 -8.725 8.164 1.00 89.50 191 TRP A O 1
ATOM 1435 N N . THR A 1 192 ? -11.583 -8.010 8.729 1.00 90.50 192 THR A N 1
ATOM 1436 C CA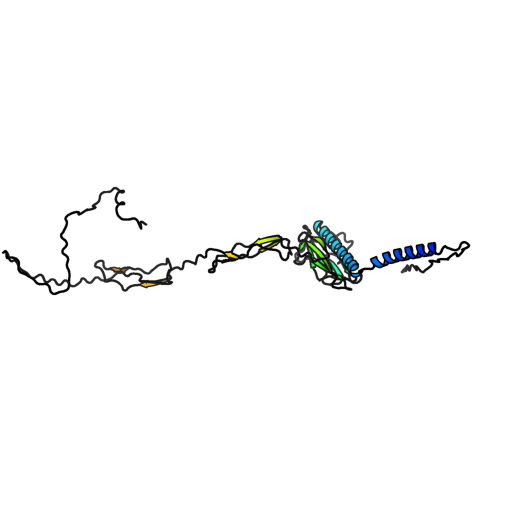 . THR A 1 192 ? -11.436 -8.833 9.932 1.00 90.50 192 THR A CA 1
ATOM 1437 C C . THR A 1 192 ? -11.562 -7.917 11.139 1.00 90.50 192 THR A C 1
ATOM 1439 O O . THR A 1 192 ? -11.033 -6.803 11.135 1.00 90.50 192 THR A O 1
ATOM 1442 N N . TYR A 1 193 ? -12.278 -8.370 12.161 1.00 93.56 193 TYR A N 1
ATOM 1443 C CA . TYR A 1 193 ? -12.538 -7.598 13.371 1.00 93.56 193 TYR A CA 1
ATOM 1444 C C . TYR A 1 193 ? -11.844 -8.237 14.573 1.00 93.56 193 TYR A C 1
ATOM 1446 O O . TYR A 1 193 ? -11.579 -9.439 14.567 1.00 93.56 193 TYR A O 1
ATOM 1454 N N . SER A 1 194 ? -11.570 -7.444 15.605 1.00 94.19 194 SER A N 1
ATOM 1455 C CA . SER A 1 194 ? -11.269 -7.977 16.933 1.00 94.19 194 SER A CA 1
ATOM 1456 C C . SER A 1 194 ? -12.508 -8.639 17.543 1.00 94.19 194 SER A C 1
ATOM 1458 O O . SER A 1 194 ? -13.641 -8.397 17.104 1.00 94.19 194 SER A O 1
ATOM 1460 N N . ASP A 1 195 ? -12.298 -9.398 18.618 1.00 93.69 195 ASP A N 1
ATOM 1461 C CA . ASP A 1 195 ? -13.383 -9.732 19.537 1.00 93.69 195 ASP A CA 1
ATOM 1462 C C . ASP A 1 195 ? -14.028 -8.447 20.084 1.00 93.69 195 ASP A C 1
ATOM 1464 O O . ASP A 1 195 ? -13.414 -7.370 20.105 1.00 93.69 195 ASP A O 1
ATOM 1468 N N . TRP A 1 196 ? -15.292 -8.550 20.493 1.00 92.56 196 TRP A N 1
ATOM 1469 C CA . TRP A 1 196 ? -15.979 -7.459 21.177 1.00 92.56 196 TRP A CA 1
ATOM 1470 C C . TRP A 1 196 ? -15.351 -7.217 22.552 1.00 92.56 196 TRP A C 1
ATOM 1472 O O . TRP A 1 196 ? -15.061 -8.164 23.283 1.00 92.56 196 TRP A O 1
ATOM 1482 N N . GLY A 1 197 ? -15.149 -5.946 22.905 1.00 91.25 197 GLY A N 1
ATOM 1483 C CA . GLY A 1 197 ? -14.728 -5.557 24.248 1.00 91.25 197 GLY A CA 1
ATOM 1484 C C . GLY A 1 197 ? -15.788 -5.876 25.307 1.00 91.25 197 GLY A C 1
ATOM 1485 O O . GLY A 1 197 ? -16.932 -6.199 24.993 1.00 91.25 197 GLY A O 1
ATOM 1486 N N . THR A 1 198 ? -15.424 -5.752 26.585 1.00 90.12 198 THR A N 1
ATOM 1487 C CA . THR A 1 198 ? -16.395 -5.894 27.677 1.00 90.12 198 THR A CA 1
ATOM 1488 C C . THR A 1 198 ? -17.471 -4.818 27.580 1.00 90.12 198 THR A C 1
ATOM 1490 O O . THR A 1 198 ? -17.181 -3.665 27.245 1.00 90.12 198 THR A O 1
ATOM 1493 N N . CYS A 1 199 ? -18.705 -5.186 27.924 1.00 91.31 199 CYS A N 1
ATOM 1494 C CA . CYS A 1 199 ? -19.804 -4.234 27.992 1.00 91.31 199 CYS A CA 1
ATOM 1495 C C . CYS A 1 199 ? -19.475 -3.115 28.988 1.00 91.31 199 CYS A C 1
ATOM 1497 O O . CYS A 1 199 ? -19.036 -3.395 30.104 1.00 91.31 199 CYS A O 1
ATOM 1499 N N . GLN A 1 200 ? -19.654 -1.866 28.572 1.00 90.75 200 GLN A N 1
ATOM 1500 C CA . GLN A 1 200 ? -19.414 -0.678 29.386 1.00 90.75 200 GLN A CA 1
ATOM 1501 C C . GLN A 1 200 ? -20.704 -0.230 30.087 1.00 90.75 200 GLN A C 1
ATOM 1503 O O . GLN A 1 200 ? -21.801 -0.660 29.733 1.00 90.75 200 GLN A O 1
ATOM 1508 N N . ALA A 1 201 ? -20.582 0.666 31.071 1.00 87.19 201 ALA A N 1
ATOM 1509 C CA . ALA A 1 201 ? -21.718 1.169 31.852 1.00 87.19 201 ALA A CA 1
ATOM 1510 C C . ALA A 1 201 ? -22.791 1.895 31.012 1.00 87.19 201 ALA A C 1
ATOM 1512 O O . ALA A 1 201 ? -23.941 1.991 31.434 1.00 87.19 201 ALA A O 1
ATOM 1513 N N . ASP A 1 202 ? -22.445 2.366 29.813 1.00 91.69 202 ASP A N 1
ATOM 1514 C CA . ASP A 1 202 ? -23.376 2.963 28.848 1.00 91.69 202 ASP A CA 1
ATOM 1515 C C . ASP A 1 202 ? -24.163 1.921 28.025 1.00 91.69 202 ASP A C 1
ATOM 1517 O O . ASP A 1 202 ? -24.886 2.280 27.097 1.00 91.69 202 ASP A O 1
ATOM 1521 N N . SER A 1 203 ? -24.059 0.633 28.382 1.00 91.44 203 SER A N 1
ATOM 1522 C CA . SER A 1 203 ? -24.668 -0.497 27.667 1.00 91.44 203 SER A CA 1
ATOM 1523 C C . SER A 1 203 ? -24.151 -0.670 26.236 1.00 91.44 203 SER A C 1
ATOM 1525 O O . SER A 1 203 ? -24.856 -1.210 25.377 1.00 91.44 203 SER A O 1
ATOM 1527 N N . THR A 1 204 ? -22.915 -0.238 25.968 1.00 93.62 204 THR A N 1
ATOM 1528 C CA . THR A 1 204 ? -22.255 -0.438 24.677 1.00 93.62 204 THR A CA 1
ATOM 1529 C C . THR A 1 204 ? -20.971 -1.247 24.804 1.00 93.62 204 THR A C 1
ATOM 1531 O O . THR A 1 204 ? -20.283 -1.253 25.826 1.00 93.62 204 THR A O 1
ATOM 1534 N N . GLN A 1 205 ? -20.653 -1.974 23.739 1.00 95.06 205 GLN A N 1
ATOM 1535 C CA . GLN A 1 205 ? -19.360 -2.620 23.550 1.00 95.06 205 GLN A CA 1
ATOM 1536 C C . GLN A 1 205 ? -18.831 -2.258 22.170 1.00 95.06 205 GLN A C 1
ATOM 1538 O O . GLN A 1 205 ? -19.599 -2.102 21.214 1.00 95.06 205 GLN A O 1
ATOM 1543 N N . THR A 1 206 ? -17.514 -2.125 22.069 1.00 94.00 206 THR A N 1
ATOM 1544 C CA . THR A 1 206 ? -16.834 -1.745 20.833 1.00 94.00 206 THR A CA 1
ATOM 1545 C C . THR A 1 206 ? -15.886 -2.842 20.376 1.00 94.00 206 THR A C 1
ATOM 1547 O O . THR A 1 206 ? -15.406 -3.655 21.167 1.00 94.00 206 THR A O 1
ATOM 1550 N N . ARG A 1 207 ? -15.638 -2.882 19.071 1.00 95.00 207 ARG A N 1
ATOM 1551 C CA . ARG A 1 207 ? -14.585 -3.694 18.456 1.00 95.00 207 ARG A CA 1
ATOM 1552 C C . ARG A 1 207 ? -13.871 -2.869 17.403 1.00 95.00 207 ARG A C 1
ATOM 1554 O O . ARG A 1 207 ? -14.424 -1.893 16.894 1.00 95.00 207 ARG A O 1
ATOM 1561 N N . THR A 1 208 ? -12.668 -3.276 17.038 1.00 92.06 208 THR A N 1
ATOM 1562 C CA . THR A 1 208 ? -11.874 -2.585 16.021 1.00 92.06 208 THR A CA 1
ATOM 1563 C C . THR A 1 208 ? -11.688 -3.457 14.787 1.00 92.06 208 THR A C 1
ATOM 1565 O O . THR A 1 208 ? -11.842 -4.678 14.822 1.00 92.06 208 THR A O 1
ATOM 1568 N N . ILE A 1 209 ? -11.394 -2.813 13.660 1.00 91.38 209 ILE A N 1
ATOM 1569 C CA . ILE A 1 209 ? -10.981 -3.502 12.437 1.00 91.38 209 ILE A CA 1
ATOM 1570 C C . ILE A 1 209 ? -9.503 -3.853 12.602 1.00 91.38 209 ILE A C 1
ATOM 1572 O O . ILE A 1 209 ? -8.680 -2.964 12.806 1.00 91.38 209 ILE A O 1
ATOM 1576 N N . THR A 1 210 ? -9.170 -5.137 12.514 1.00 89.62 210 THR A N 1
ATOM 1577 C CA . THR A 1 210 ? -7.792 -5.637 12.624 1.00 89.62 210 THR A CA 1
ATOM 1578 C C . THR A 1 210 ? -7.118 -5.760 11.263 1.00 89.62 210 THR A C 1
ATOM 1580 O O . THR A 1 210 ? -5.911 -5.562 11.157 1.00 89.62 210 THR A O 1
ATOM 1583 N N . SER A 1 211 ? -7.880 -6.040 10.203 1.00 83.62 211 SER A N 1
ATOM 1584 C CA . SER A 1 211 ? -7.380 -6.020 8.826 1.00 83.62 211 SER A CA 1
ATOM 1585 C C . SER A 1 211 ? -8.496 -5.730 7.823 1.00 83.62 211 SER A C 1
ATOM 1587 O O . SER A 1 211 ? -9.675 -5.958 8.097 1.00 83.62 211 SER A O 1
ATOM 1589 N N . SER A 1 212 ? -8.121 -5.215 6.652 1.00 85.06 212 SER A N 1
ATOM 1590 C CA . SER A 1 212 ? -9.026 -4.972 5.522 1.00 85.06 212 SER A CA 1
ATOM 1591 C C . SER A 1 212 ? -8.460 -5.628 4.267 1.00 85.06 212 SER A C 1
ATOM 1593 O O . SER A 1 212 ? -7.241 -5.717 4.116 1.00 85.06 212 SER A O 1
ATOM 1595 N N . SER A 1 213 ? -9.334 -6.103 3.382 1.00 71.81 213 SER A N 1
ATOM 1596 C CA . SER A 1 213 ? -8.941 -6.741 2.128 1.00 71.81 213 SER A CA 1
ATOM 1597 C C . SER A 1 213 ? -9.741 -6.182 0.942 1.00 71.81 213 SER A C 1
ATOM 1599 O O . SER A 1 213 ? -10.968 -6.005 1.050 1.00 71.81 213 SER A O 1
ATOM 1601 N N . PRO A 1 214 ? -9.072 -5.906 -0.197 1.00 75.69 214 PRO A N 1
ATOM 1602 C CA . PRO A 1 214 ? -7.644 -6.163 -0.496 1.00 75.69 214 PRO A CA 1
ATOM 1603 C C . PRO A 1 214 ? -6.645 -5.277 0.280 1.00 75.69 214 PRO A C 1
ATOM 1605 O O . PRO A 1 214 ? -7.019 -4.222 0.774 1.00 75.69 214 PRO A O 1
ATOM 1608 N N . VAL A 1 215 ? -5.374 -5.687 0.397 1.00 65.12 215 VAL A N 1
ATOM 1609 C CA . VAL A 1 215 ? -4.323 -4.856 1.034 1.00 65.12 215 VAL A CA 1
ATOM 1610 C C . VAL A 1 215 ? -4.199 -3.521 0.289 1.00 65.12 215 VAL A C 1
ATOM 1612 O O . VAL A 1 215 ? -4.196 -3.515 -0.939 1.00 65.12 215 VAL A O 1
ATOM 1615 N N . GLY A 1 216 ? -4.119 -2.406 1.024 1.00 62.59 216 GLY A N 1
ATOM 1616 C CA . GLY A 1 216 ? -4.060 -1.055 0.443 1.00 62.59 216 GLY A CA 1
ATOM 1617 C C . GLY A 1 216 ? -5.419 -0.483 0.017 1.00 62.59 216 GLY A C 1
ATOM 1618 O O . GLY A 1 216 ? -5.476 0.593 -0.573 1.00 62.59 216 GLY A O 1
ATOM 1619 N N . CYS A 1 217 ? -6.526 -1.171 0.314 1.00 72.62 217 CYS A N 1
ATOM 1620 C CA . CYS A 1 217 ? -7.857 -0.655 0.020 1.00 72.62 217 CYS A CA 1
ATOM 1621 C C . CYS A 1 217 ? -8.210 0.575 0.877 1.00 72.62 217 CYS A C 1
ATOM 1623 O O . CYS A 1 217 ? -7.798 0.697 2.032 1.00 72.62 217 CYS A O 1
ATOM 1625 N N . THR A 1 218 ? -9.016 1.482 0.323 1.00 74.12 218 THR A N 1
ATOM 1626 C CA . THR A 1 218 ? -9.546 2.663 1.023 1.00 74.12 218 THR A CA 1
ATOM 1627 C C . THR A 1 218 ? -11.064 2.756 0.839 1.00 74.12 218 THR A C 1
ATOM 1629 O O . THR A 1 218 ? -11.611 2.364 -0.191 1.00 74.12 218 THR A O 1
ATOM 1632 N N . GLY A 1 219 ? -11.778 3.244 1.858 1.00 77.88 219 GLY A N 1
ATOM 1633 C CA . GLY A 1 219 ? -13.243 3.344 1.845 1.00 77.88 219 GLY A CA 1
ATOM 1634 C C . GLY A 1 219 ? -13.977 2.019 2.108 1.00 77.88 219 GLY A C 1
ATOM 1635 O O . GLY A 1 219 ? -13.465 1.126 2.780 1.00 77.88 219 GLY A O 1
ATOM 1636 N N . GLY A 1 220 ? -15.203 1.909 1.591 1.00 80.44 220 GLY A N 1
ATOM 1637 C CA . GLY A 1 220 ? -16.115 0.782 1.820 1.00 80.44 220 GLY A CA 1
ATOM 1638 C C . GLY A 1 220 ? -17.085 1.011 2.984 1.00 80.44 220 GLY A C 1
ATOM 1639 O O . GLY A 1 220 ? -17.088 2.071 3.607 1.00 80.44 220 GLY A O 1
ATOM 1640 N N . ASN A 1 221 ? -17.941 0.021 3.244 1.00 85.38 221 ASN A N 1
ATOM 1641 C CA . ASN A 1 221 ? -18.959 0.083 4.293 1.00 85.38 221 ASN A CA 1
ATOM 1642 C C . ASN A 1 221 ? -18.772 -1.074 5.295 1.00 85.38 221 ASN A C 1
ATOM 1644 O O . ASN A 1 221 ? -19.392 -2.127 5.121 1.00 85.38 221 ASN A O 1
ATOM 1648 N N . PRO A 1 222 ? -17.888 -0.931 6.301 1.00 88.38 222 PRO A N 1
ATOM 1649 C CA . PRO A 1 222 ? -17.680 -1.969 7.303 1.00 88.38 222 PRO A CA 1
ATOM 1650 C C . PRO A 1 222 ? -18.931 -2.164 8.169 1.00 88.38 222 PRO A C 1
ATOM 1652 O O . PRO A 1 222 ? -19.713 -1.239 8.390 1.00 88.38 222 PRO A O 1
ATOM 1655 N N . ALA A 1 223 ? -19.096 -3.372 8.712 1.00 85.00 223 ALA A N 1
ATOM 1656 C CA . ALA A 1 223 ? -20.105 -3.633 9.732 1.00 85.00 223 ALA A CA 1
ATOM 1657 C C . ALA A 1 223 ? -19.895 -2.745 10.972 1.00 85.00 223 ALA A C 1
ATOM 1659 O O . ALA A 1 223 ? -18.773 -2.327 11.270 1.00 85.00 223 ALA A O 1
ATOM 1660 N N . ALA A 1 224 ? -20.979 -2.501 11.717 1.00 87.31 224 ALA A N 1
ATOM 1661 C CA . ALA A 1 224 ? -20.963 -1.649 12.901 1.00 87.31 224 ALA A CA 1
ATOM 1662 C C . ALA A 1 224 ? -19.860 -2.058 13.898 1.00 87.31 224 ALA A C 1
ATOM 1664 O O . ALA A 1 224 ? -19.654 -3.244 14.191 1.00 87.31 224 ALA A O 1
ATOM 1665 N N . LEU A 1 225 ? -19.154 -1.045 14.404 1.00 92.12 225 LEU A N 1
ATOM 1666 C CA . LEU A 1 225 ? -18.068 -1.171 15.384 1.00 92.12 225 LEU A CA 1
ATOM 1667 C C . LEU A 1 225 ? -18.536 -0.941 16.824 1.00 92.12 225 LEU A C 1
ATOM 1669 O O . LEU A 1 225 ? -17.752 -1.088 17.756 1.00 92.12 225 LEU A O 1
ATOM 1673 N N . SER A 1 226 ? -19.809 -0.591 16.993 1.00 92.44 226 SER A N 1
ATOM 1674 C CA . SER A 1 226 ? -20.479 -0.452 18.278 1.00 92.44 226 SER A CA 1
ATOM 1675 C C . SER A 1 226 ? -21.802 -1.201 18.222 1.00 92.44 226 SER A C 1
ATOM 1677 O O . SER A 1 226 ? -22.508 -1.146 17.210 1.00 92.44 226 SER A O 1
ATOM 1679 N N . GLN A 1 227 ? -22.114 -1.918 19.295 1.00 92.56 227 GLN A N 1
ATOM 1680 C CA . GLN A 1 227 ? -23.405 -2.567 19.475 1.00 92.56 227 GLN A CA 1
ATOM 1681 C C . GLN A 1 227 ? -23.854 -2.480 20.932 1.00 92.56 227 GLN A C 1
ATOM 1683 O O . GLN A 1 227 ? -23.036 -2.327 21.842 1.00 92.56 227 GLN A O 1
ATOM 1688 N N . GLY A 1 228 ? -25.164 -2.610 21.140 1.00 94.00 228 GLY A N 1
ATOM 1689 C CA . GLY A 1 228 ? -25.740 -2.705 22.476 1.00 94.00 228 GLY A CA 1
ATOM 1690 C C . GLY A 1 228 ? -25.346 -4.007 23.179 1.00 94.00 228 GLY A C 1
ATOM 1691 O O . GLY A 1 228 ? -25.148 -5.046 22.542 1.00 94.00 228 GLY A O 1
ATOM 1692 N N . CYS A 1 229 ? -25.241 -3.952 24.499 1.00 92.81 229 CYS A N 1
ATOM 1693 C CA . CYS A 1 229 ? -24.993 -5.098 25.368 1.00 92.81 229 CYS A CA 1
ATOM 1694 C C . CYS A 1 229 ? -25.627 -4.878 26.746 1.00 92.81 229 CYS A C 1
ATOM 1696 O O . CYS A 1 229 ? -25.993 -3.761 27.102 1.00 92.81 229 CYS A O 1
ATOM 1698 N N . VAL A 1 230 ? -25.769 -5.952 27.525 1.00 91.31 230 VAL A N 1
ATOM 1699 C CA . VAL A 1 230 ? -26.244 -5.864 28.911 1.00 91.31 230 VAL A CA 1
ATOM 1700 C C . VAL A 1 230 ? -25.036 -5.664 29.817 1.00 91.31 230 VAL A C 1
ATOM 1702 O O . VAL A 1 230 ? -24.212 -6.569 29.960 1.00 91.31 230 VAL A O 1
ATOM 1705 N N . TYR A 1 231 ? -24.922 -4.476 30.410 1.00 89.44 231 TYR A N 1
ATOM 1706 C CA . TYR A 1 231 ? -23.874 -4.195 31.383 1.00 89.44 231 TYR A CA 1
ATOM 1707 C C . TYR A 1 231 ? -24.182 -4.902 32.700 1.00 89.44 231 TYR A C 1
ATOM 1709 O O . TYR A 1 231 ? -25.224 -4.663 33.311 1.00 89.44 231 TYR A O 1
ATOM 1717 N N . VAL A 1 232 ? -23.262 -5.757 33.141 1.00 83.56 232 VAL A N 1
ATOM 1718 C CA . VAL A 1 232 ? -23.302 -6.350 34.476 1.00 83.56 232 VAL A CA 1
ATOM 1719 C C . VAL A 1 232 ? -22.259 -5.620 35.320 1.00 83.56 232 VAL A C 1
ATOM 1721 O O . VAL A 1 232 ? -21.065 -5.796 35.064 1.00 83.56 232 VAL A O 1
ATOM 1724 N N . PRO A 1 233 ? -22.669 -4.775 36.284 1.00 79.88 233 PRO A N 1
ATOM 1725 C CA . PRO A 1 233 ? -21.719 -4.101 37.154 1.00 79.88 233 PRO A CA 1
ATOM 1726 C C . PRO A 1 233 ? -20.913 -5.133 37.959 1.00 79.88 233 PRO A C 1
ATOM 1728 O O . PRO A 1 233 ? -21.473 -6.155 38.369 1.00 79.8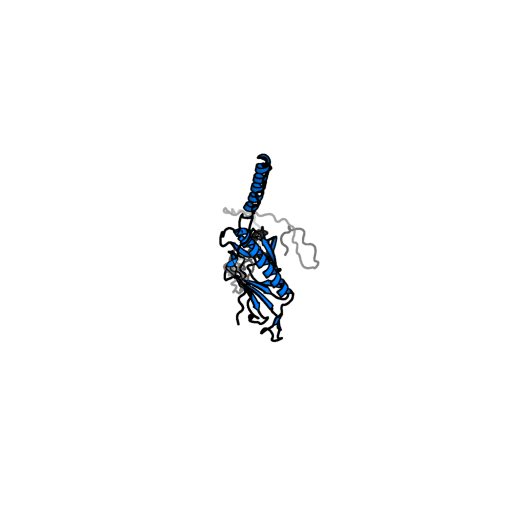8 233 PRO A O 1
ATOM 1731 N N . PRO A 1 234 ? -19.613 -4.887 38.208 1.00 76.81 234 PRO A N 1
ATOM 1732 C CA . PRO A 1 234 ? -18.830 -5.712 39.117 1.00 76.81 234 PRO A CA 1
ATOM 1733 C C . PRO A 1 234 ? -19.514 -5.772 40.486 1.00 76.81 234 PRO A C 1
ATOM 1735 O O . PRO A 1 234 ? -19.875 -4.740 41.049 1.00 76.81 234 PRO A O 1
ATOM 1738 N N . VAL A 1 235 ? -19.705 -6.980 41.016 1.00 74.25 235 VAL A N 1
ATOM 1739 C CA . VAL A 1 235 ? -20.254 -7.162 42.362 1.00 74.25 235 VAL A CA 1
ATOM 1740 C C . VAL A 1 235 ? -19.200 -6.708 43.368 1.00 74.25 235 VAL A C 1
ATOM 1742 O O . VAL A 1 235 ? -18.139 -7.325 43.479 1.00 74.25 235 VAL A O 1
ATOM 1745 N N . GLU A 1 236 ? -19.472 -5.628 44.098 1.00 78.44 236 GLU A N 1
ATOM 1746 C CA . GLU A 1 236 ? -18.549 -5.146 45.122 1.00 78.44 236 GLU A CA 1
ATOM 1747 C C . GLU A 1 236 ? -18.655 -5.990 46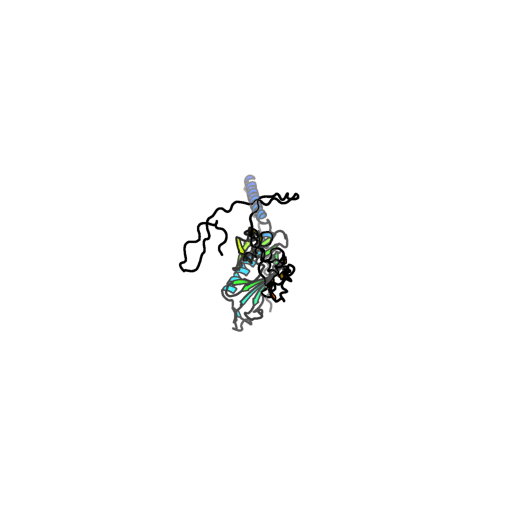.398 1.00 78.44 236 GLU A C 1
ATOM 1749 O O . GLU A 1 236 ? -19.741 -6.252 46.924 1.00 78.44 236 GLU A O 1
ATOM 1754 N N . THR A 1 237 ? -17.500 -6.432 46.900 1.00 82.19 237 THR A N 1
ATOM 1755 C CA . THR A 1 237 ? -17.399 -7.171 48.164 1.00 82.19 237 THR A CA 1
ATOM 1756 C C . THR A 1 237 ? -17.429 -6.195 49.337 1.00 82.19 237 THR A C 1
ATOM 1758 O O . THR A 1 237 ? -16.772 -5.155 49.294 1.00 82.19 237 THR A O 1
ATOM 1761 N N . CYS A 1 238 ? -18.164 -6.523 50.402 1.00 86.38 238 CYS A N 1
ATOM 1762 C CA . CYS A 1 238 ? -18.202 -5.685 51.599 1.00 86.38 238 CYS A CA 1
ATOM 1763 C C . CYS A 1 238 ? -16.821 -5.619 52.263 1.00 86.38 238 CYS A C 1
ATOM 1765 O O . CYS A 1 238 ? -16.200 -6.654 52.509 1.00 86.38 238 CYS A O 1
ATOM 1767 N N . THR A 1 239 ? -16.350 -4.406 52.563 1.00 85.88 239 THR A N 1
ATOM 1768 C CA . THR A 1 239 ? -15.031 -4.174 53.185 1.00 85.88 239 THR A CA 1
ATOM 1769 C C . THR A 1 239 ? -15.128 -3.659 54.616 1.00 85.88 239 THR A C 1
ATOM 1771 O O . THR A 1 239 ? -14.167 -3.773 55.372 1.00 85.88 239 THR A O 1
ATOM 1774 N N . SER A 1 240 ? -16.275 -3.102 55.012 1.00 85.56 240 SER A N 1
ATOM 1775 C CA . SER A 1 240 ? -16.501 -2.622 56.375 1.00 85.56 240 SER A CA 1
ATOM 1776 C C . SER A 1 240 ? -17.947 -2.822 56.819 1.00 85.56 240 SER A C 1
ATOM 1778 O O . SER A 1 240 ? -18.875 -2.840 56.007 1.00 85.56 240 SER A O 1
ATOM 1780 N N . TRP A 1 241 ? -18.121 -2.974 58.132 1.00 90.44 241 TRP A N 1
ATOM 1781 C CA . TRP A 1 241 ? -19.401 -3.232 58.784 1.00 90.44 241 TRP A CA 1
ATOM 1782 C C . TRP A 1 241 ? -19.542 -2.334 60.011 1.00 90.44 241 TRP A C 1
ATOM 1784 O O . TRP A 1 241 ? -18.589 -2.150 60.769 1.00 90.44 241 TRP A O 1
ATOM 1794 N N . THR A 1 242 ? -20.739 -1.796 60.215 1.00 90.44 242 THR A N 1
ATOM 1795 C CA . THR A 1 242 ? -21.136 -1.131 61.460 1.00 90.44 242 THR A CA 1
ATOM 1796 C C . THR A 1 242 ? -21.969 -2.113 62.269 1.00 90.44 242 THR A C 1
ATOM 1798 O O . THR A 1 242 ? -22.806 -2.825 61.713 1.00 90.44 242 THR A O 1
ATOM 1801 N N . TYR A 1 243 ? -21.744 -2.157 63.579 1.00 92.38 243 TYR A N 1
ATOM 1802 C CA . TYR A 1 243 ? -22.427 -3.081 64.481 1.00 92.38 243 TYR A CA 1
ATOM 1803 C C . TYR A 1 243 ? -23.322 -2.333 65.472 1.00 92.38 243 TYR A C 1
ATOM 1805 O O . TYR A 1 243 ? -23.077 -1.167 65.794 1.00 92.38 243 TYR A O 1
ATOM 1813 N N . SER A 1 244 ? -24.345 -3.011 65.992 1.00 93.00 244 SER A N 1
ATOM 1814 C CA . SER A 1 244 ? -25.105 -2.542 67.151 1.00 93.00 244 SER A CA 1
ATOM 1815 C C . SER A 1 244 ? -24.237 -2.530 68.414 1.00 93.00 244 SER A C 1
ATOM 1817 O O . SER A 1 244 ? -23.180 -3.166 68.475 1.00 93.00 244 SER A O 1
ATOM 1819 N N . ALA A 1 245 ? -24.725 -1.871 69.469 1.00 91.00 245 ALA A N 1
ATOM 1820 C CA . ALA A 1 245 ? -24.226 -2.149 70.812 1.00 91.00 245 ALA A CA 1
ATOM 1821 C C . ALA A 1 245 ? -24.378 -3.652 71.127 1.00 91.00 245 ALA A C 1
ATOM 1823 O O . ALA A 1 245 ? -25.283 -4.315 70.605 1.00 91.00 245 ALA A O 1
ATOM 1824 N N . TRP A 1 246 ? -23.485 -4.182 71.963 1.00 90.75 246 TRP A N 1
ATOM 1825 C CA . TRP A 1 246 ? -23.615 -5.538 72.494 1.00 90.75 246 TRP A CA 1
ATOM 1826 C C . TRP A 1 246 ? -24.877 -5.650 73.354 1.00 90.75 246 TRP A C 1
ATOM 1828 O O . TRP A 1 246 ? -25.191 -4.738 74.123 1.00 90.75 246 TRP A O 1
ATOM 1838 N N . GLY A 1 247 ? -25.600 -6.761 73.212 1.00 90.38 247 GLY A N 1
ATOM 1839 C CA . GLY A 1 247 ? -26.719 -7.095 74.087 1.00 90.38 247 GLY A CA 1
ATOM 1840 C C . GLY A 1 247 ? -26.270 -7.373 75.524 1.00 90.38 247 GLY A C 1
ATOM 1841 O O . GLY A 1 247 ? -25.082 -7.510 75.812 1.00 90.38 247 GLY A O 1
ATOM 1842 N N . ALA A 1 248 ? -27.234 -7.482 76.441 1.00 88.56 248 ALA A N 1
ATOM 1843 C CA . ALA A 1 248 ? -26.944 -7.906 77.807 1.00 88.56 248 ALA A CA 1
ATOM 1844 C C . ALA A 1 248 ? -26.322 -9.312 77.817 1.00 88.56 248 ALA A C 1
ATOM 1846 O O . ALA A 1 248 ? -26.728 -10.182 77.041 1.00 88.56 248 ALA A O 1
ATOM 1847 N N . CYS A 1 249 ? -25.370 -9.530 78.725 1.00 90.62 249 CYS A N 1
ATOM 1848 C CA . CYS A 1 249 ? -24.776 -10.845 78.926 1.00 90.62 249 CYS A CA 1
ATOM 1849 C C . CYS A 1 249 ? -25.857 -11.854 79.328 1.00 90.62 249 CYS A C 1
ATOM 1851 O O . CYS A 1 249 ? -26.659 -11.567 80.218 1.00 90.62 249 CYS A O 1
ATOM 1853 N N . GLN A 1 250 ? -25.887 -13.007 78.668 1.00 90.81 250 GLN A N 1
ATOM 1854 C CA . GLN A 1 250 ? -26.833 -14.083 78.944 1.00 90.81 250 GLN A CA 1
ATOM 1855 C C . GLN A 1 250 ? -26.252 -15.075 79.972 1.00 90.81 250 GLN A C 1
ATOM 1857 O O . GLN A 1 250 ? -25.036 -15.103 80.178 1.00 90.81 250 GLN A O 1
ATOM 1862 N N . PRO A 1 251 ? -27.088 -15.909 80.627 1.00 87.75 251 PRO A N 1
ATOM 1863 C CA . PRO A 1 251 ? -26.633 -16.904 81.608 1.00 87.75 251 PRO A CA 1
ATOM 1864 C C . PRO A 1 251 ? -25.602 -17.921 81.091 1.00 87.75 251 PRO A C 1
ATOM 1866 O O . PRO A 1 251 ? -24.922 -18.559 81.890 1.00 87.75 251 PRO A O 1
ATOM 1869 N N . ASP A 1 252 ? -25.468 -18.070 79.772 1.00 91.69 252 ASP A N 1
ATOM 1870 C CA . ASP A 1 252 ? -24.465 -18.914 79.114 1.00 91.69 252 ASP A CA 1
ATOM 1871 C C . ASP A 1 252 ? -23.076 -18.251 78.999 1.00 91.69 252 ASP A C 1
ATOM 1873 O O . ASP A 1 252 ? -22.162 -18.826 78.409 1.00 91.69 252 ASP A O 1
ATOM 1877 N N . ASN A 1 253 ? -22.895 -17.069 79.602 1.00 91.69 253 ASN A N 1
ATOM 1878 C CA . ASN A 1 253 ? -21.688 -16.242 79.527 1.00 91.69 253 ASN A CA 1
ATOM 1879 C C . ASN A 1 253 ? -21.376 -15.736 78.113 1.00 91.69 253 ASN A C 1
ATOM 1881 O O . ASN A 1 253 ? -20.212 -15.484 77.785 1.00 91.69 253 ASN A O 1
ATOM 1885 N N . THR A 1 254 ? -22.400 -15.550 77.279 1.00 92.69 254 THR A N 1
ATOM 1886 C CA . THR A 1 254 ? -22.255 -14.947 75.954 1.00 92.69 254 THR A CA 1
ATOM 1887 C C . THR A 1 254 ? -23.114 -13.698 75.785 1.00 92.69 254 THR A C 1
ATOM 1889 O O . THR A 1 254 ? -24.154 -13.509 76.418 1.00 92.69 254 THR A O 1
ATOM 1892 N N . GLN A 1 255 ? -22.639 -12.793 74.936 1.00 92.62 255 GLN A N 1
ATOM 1893 C CA . GLN A 1 255 ? -23.396 -11.644 74.454 1.00 92.62 255 GLN A CA 1
ATOM 1894 C C . GLN A 1 255 ? -23.298 -11.600 72.934 1.00 92.62 255 GLN A C 1
ATOM 1896 O O . GLN A 1 255 ? -22.272 -11.969 72.351 1.00 92.62 255 GLN A O 1
ATOM 1901 N N . THR A 1 256 ? -24.373 -11.143 72.301 1.00 92.56 256 THR A N 1
ATOM 1902 C CA . THR A 1 256 ? -24.492 -11.051 70.846 1.00 92.56 256 THR A CA 1
ATOM 1903 C C . THR A 1 256 ? -24.669 -9.601 70.408 1.00 92.56 256 THR A C 1
ATOM 1905 O O . THR A 1 256 ? -25.187 -8.759 71.148 1.00 92.56 256 THR A O 1
ATOM 1908 N N . ARG A 1 257 ? -24.200 -9.290 69.200 1.00 93.81 257 ARG A N 1
ATOM 1909 C CA . ARG A 1 257 ? -24.476 -8.030 68.496 1.00 93.81 257 ARG A CA 1
ATOM 1910 C C . ARG A 1 257 ? -24.905 -8.335 67.069 1.00 93.81 257 ARG A C 1
ATOM 1912 O O . ARG A 1 257 ? -24.644 -9.418 66.554 1.00 93.81 257 ARG A O 1
ATOM 1919 N N . THR A 1 258 ? -25.534 -7.367 66.418 1.00 91.25 258 THR A N 1
ATOM 1920 C CA . THR A 1 258 ? -25.978 -7.498 65.024 1.00 91.25 258 THR A CA 1
ATOM 1921 C C . THR A 1 258 ? -25.249 -6.501 64.133 1.00 91.25 258 THR A C 1
ATOM 1923 O O . THR A 1 258 ? -24.766 -5.469 64.602 1.00 91.25 258 THR A O 1
ATOM 1926 N N . ILE A 1 259 ? -25.136 -6.820 62.844 1.00 90.81 259 ILE A N 1
ATOM 1927 C CA . ILE A 1 259 ? -24.637 -5.886 61.831 1.00 90.81 259 ILE A CA 1
ATOM 1928 C C . ILE A 1 259 ? -25.770 -4.910 61.514 1.00 90.81 259 ILE A C 1
ATOM 1930 O O . ILE A 1 259 ? -26.861 -5.332 61.139 1.00 90.81 259 ILE A O 1
ATOM 1934 N N . THR A 1 260 ? -25.518 -3.614 61.663 1.00 88.75 260 THR A N 1
ATOM 1935 C CA . THR A 1 260 ? -26.492 -2.547 61.389 1.00 88.75 260 THR A CA 1
ATOM 1936 C C . THR A 1 260 ? -26.332 -1.952 59.995 1.00 88.75 260 THR A C 1
ATOM 1938 O O . THR A 1 260 ? -27.319 -1.522 59.404 1.00 88.75 260 THR A O 1
ATOM 1941 N N . SER A 1 261 ? -25.119 -1.943 59.441 1.00 88.69 261 SER A N 1
ATOM 1942 C CA . SER A 1 261 ? -24.877 -1.569 58.044 1.00 88.69 261 SER A CA 1
ATOM 1943 C C . SER A 1 261 ? -23.580 -2.178 57.512 1.00 88.69 261 SER A C 1
ATOM 1945 O O . SER A 1 261 ? -22.672 -2.505 58.276 1.00 88.69 261 SER A O 1
ATOM 1947 N N . SER A 1 262 ? -23.486 -2.319 56.193 1.00 88.69 262 SER A N 1
ATOM 1948 C CA . SER A 1 262 ? -22.269 -2.691 55.469 1.00 88.69 262 SER A CA 1
ATOM 1949 C C . SER A 1 262 ? -21.898 -1.589 54.477 1.00 88.69 262 SER A C 1
ATOM 1951 O O . SER A 1 262 ? -22.761 -0.839 54.013 1.00 88.69 262 SER A O 1
ATOM 1953 N N . SER A 1 263 ? -20.607 -1.462 54.180 1.00 81.75 263 SER A N 1
ATOM 1954 C CA . SER A 1 263 ? -20.096 -0.499 53.209 1.00 81.75 263 SER A CA 1
ATOM 1955 C C . SER A 1 263 ? -19.151 -1.185 52.215 1.00 81.75 263 SER A C 1
ATOM 1957 O O . SER A 1 263 ? -18.268 -1.953 52.638 1.00 81.75 263 SER A O 1
ATOM 1959 N N . PRO A 1 264 ? -19.314 -0.918 50.905 1.00 85.00 264 PRO A N 1
ATOM 1960 C CA . PRO A 1 264 ? -20.274 0.020 50.290 1.00 85.00 264 PRO A CA 1
ATOM 1961 C C . PRO A 1 264 ? -21.742 -0.460 50.310 1.00 85.00 264 PRO A C 1
ATOM 1963 O O . PRO A 1 264 ? -22.021 -1.643 50.472 1.00 85.00 264 PRO A O 1
ATOM 1966 N N . VAL A 1 265 ? -22.705 0.462 50.183 1.00 78.00 265 VAL A N 1
ATOM 1967 C CA . VAL A 1 265 ? -24.145 0.128 50.224 1.00 78.00 265 VAL A CA 1
ATOM 1968 C C . VAL A 1 265 ? -24.493 -0.835 49.084 1.00 78.00 265 VAL A C 1
ATOM 1970 O O . VAL A 1 265 ? -24.239 -0.531 47.924 1.00 78.00 265 VAL A O 1
ATOM 1973 N N . GLY A 1 266 ? -25.103 -1.979 49.410 1.00 75.62 266 GLY A N 1
ATOM 1974 C CA . GLY A 1 266 ? -25.487 -2.998 48.424 1.00 75.62 266 GLY A CA 1
ATOM 1975 C C . GLY A 1 266 ? -24.383 -4.000 48.064 1.00 75.62 266 GLY A C 1
ATOM 1976 O O . GLY A 1 266 ? -24.575 -4.803 47.155 1.00 75.62 266 GLY A O 1
ATOM 1977 N N . CYS A 1 267 ? -23.250 -3.981 48.770 1.00 81.00 267 CYS A N 1
ATOM 1978 C CA . CYS A 1 267 ? -22.218 -5.006 48.643 1.00 81.00 267 CYS A CA 1
ATOM 1979 C C . CYS A 1 267 ? -22.724 -6.393 49.087 1.00 81.00 267 CYS A C 1
ATOM 1981 O O . CYS A 1 267 ? -23.594 -6.509 49.956 1.00 81.00 267 CYS A O 1
ATOM 1983 N N . THR A 1 268 ? -22.143 -7.456 48.528 1.00 78.31 268 THR A N 1
ATOM 1984 C CA . THR A 1 268 ? -22.432 -8.848 48.924 1.00 78.31 268 THR A CA 1
ATOM 1985 C C . THR A 1 268 ? -21.142 -9.609 49.225 1.00 78.31 268 THR A C 1
ATOM 1987 O O . THR A 1 268 ? -20.131 -9.401 48.558 1.00 78.31 268 THR A O 1
ATOM 1990 N N . GLY A 1 269 ? -21.171 -10.511 50.209 1.00 79.81 269 GLY A N 1
ATOM 1991 C CA . GLY A 1 269 ? -19.998 -11.278 50.650 1.00 79.81 269 GLY A CA 1
ATOM 1992 C C . GLY A 1 269 ? -19.128 -10.554 51.690 1.00 79.81 269 GLY A C 1
ATOM 1993 O O . GLY A 1 269 ? -19.573 -9.609 52.338 1.00 79.81 269 GLY A O 1
ATOM 1994 N N . GLY A 1 270 ? -17.886 -11.020 51.853 1.00 80.06 270 GLY A N 1
ATOM 1995 C CA . GLY A 1 270 ? -16.926 -10.539 52.856 1.00 80.06 270 GLY A CA 1
ATOM 1996 C C . GLY A 1 270 ? -16.964 -11.321 54.177 1.00 80.06 270 GLY A C 1
ATOM 1997 O O . GLY A 1 270 ? -17.849 -12.146 54.402 1.00 80.06 270 GLY A O 1
ATOM 1998 N N . THR A 1 271 ? -15.978 -11.069 55.041 1.00 84.44 271 THR A N 1
ATOM 1999 C CA . THR A 1 271 ? -15.818 -11.764 56.328 1.00 84.44 271 THR A CA 1
ATOM 2000 C C . THR A 1 271 ? -16.041 -10.776 57.477 1.00 84.44 271 THR A C 1
ATOM 2002 O O . THR A 1 271 ? -15.108 -10.046 57.817 1.00 84.44 271 THR A O 1
ATOM 2005 N N . PRO A 1 272 ? -17.251 -10.707 58.067 1.00 86.00 272 PRO A N 1
ATOM 2006 C CA . PRO A 1 272 ? -17.500 -9.840 59.214 1.00 86.00 272 PRO A CA 1
ATOM 2007 C C . PRO A 1 272 ? -16.774 -10.350 60.466 1.00 86.00 272 PRO A C 1
ATOM 2009 O O . PRO A 1 272 ? -16.432 -11.529 60.581 1.00 86.00 272 PRO A O 1
ATOM 2012 N N . GLU A 1 273 ? -16.559 -9.455 61.431 1.00 83.25 273 GLU A N 1
ATOM 2013 C CA . GLU A 1 273 ? -16.046 -9.838 62.747 1.00 83.25 273 GLU A CA 1
ATOM 2014 C C . GLU A 1 273 ? -17.063 -10.702 63.503 1.00 83.25 273 GLU A C 1
ATOM 2016 O O . GLU A 1 273 ? -18.267 -10.648 63.242 1.00 83.25 273 GLU A O 1
ATOM 2021 N N . SER A 1 274 ? -16.581 -11.460 64.496 1.00 84.62 274 SER A N 1
ATOM 2022 C CA . SER A 1 274 ? -17.440 -12.301 65.335 1.00 84.62 274 SER A CA 1
ATOM 2023 C C . SER A 1 274 ? -18.608 -11.505 65.928 1.00 84.62 274 SER A C 1
ATOM 2025 O O . SER A 1 274 ? -18.432 -10.435 66.524 1.00 84.62 274 SER A O 1
ATOM 2027 N N . LEU A 1 275 ? -19.813 -12.055 65.777 1.00 90.25 275 LEU A N 1
ATOM 2028 C CA . LEU A 1 275 ? -21.059 -11.500 66.314 1.00 90.25 275 LEU A CA 1
ATOM 2029 C C . LEU A 1 275 ? -21.366 -11.989 67.733 1.00 90.25 275 LEU A C 1
ATOM 2031 O O . LEU A 1 275 ? -22.329 -11.527 68.345 1.00 90.25 275 LEU A O 1
ATOM 2035 N N . THR A 1 276 ? -20.523 -12.877 68.260 1.00 89.31 276 THR A N 1
ATOM 2036 C CA . THR A 1 276 ? -20.640 -13.451 69.599 1.00 89.31 276 THR A CA 1
ATOM 2037 C C . THR A 1 276 ? -19.314 -13.304 70.326 1.00 89.31 276 THR A C 1
ATOM 2039 O O . THR A 1 276 ? -18.248 -13.566 69.759 1.00 89.31 276 THR A O 1
ATOM 2042 N N . GLN A 1 277 ? -19.377 -12.902 71.592 1.00 91.25 277 GLN A N 1
ATOM 2043 C CA . GLN A 1 277 ? -18.216 -12.891 72.474 1.00 91.25 277 GLN A CA 1
ATOM 2044 C C . GLN A 1 277 ? -18.590 -13.334 73.887 1.00 91.25 277 GLN A C 1
ATOM 2046 O O . GLN A 1 277 ? -19.750 -13.248 74.296 1.00 91.25 277 GLN A O 1
ATOM 2051 N N . SER A 1 278 ? -17.590 -13.785 74.641 1.00 92.00 278 SER A N 1
ATOM 2052 C CA . SER A 1 278 ? -17.748 -14.124 76.053 1.00 92.00 278 SER A CA 1
ATOM 2053 C C . SER A 1 278 ? -17.987 -12.879 76.911 1.00 92.00 278 SER A C 1
ATOM 2055 O O . SER A 1 278 ? -17.455 -11.799 76.632 1.00 92.00 278 SER A O 1
ATOM 2057 N N . CYS A 1 279 ? -18.742 -13.031 77.990 1.00 92.50 279 CYS A N 1
ATOM 2058 C CA . CYS A 1 279 ? -18.993 -12.003 78.995 1.00 92.50 279 CYS A CA 1
ATOM 2059 C C . CYS A 1 279 ? -19.235 -12.638 80.368 1.00 92.50 279 CYS A C 1
ATOM 2061 O O . CYS A 1 279 ? -19.461 -13.838 80.468 1.00 92.50 279 CYS A O 1
ATOM 2063 N N . THR A 1 280 ? -19.199 -11.836 81.431 1.00 91.44 280 THR A N 1
ATOM 2064 C CA . THR A 1 280 ? -19.519 -12.306 82.785 1.00 91.44 280 THR A CA 1
ATOM 2065 C C . THR A 1 280 ? -20.984 -12.025 83.088 1.00 91.44 280 THR A C 1
ATOM 2067 O O . THR A 1 280 ? -21.376 -10.859 83.191 1.00 91.44 280 THR A O 1
ATOM 2070 N N . TYR A 1 281 ? -21.792 -13.075 83.240 1.00 89.62 281 TYR A N 1
ATOM 2071 C CA . TYR A 1 281 ? -23.199 -12.915 83.596 1.00 89.62 281 TYR A CA 1
ATOM 2072 C C . TYR A 1 281 ? -23.350 -12.457 85.047 1.00 89.62 281 TYR A C 1
ATOM 2074 O O . TYR A 1 281 ? -22.805 -13.066 85.969 1.00 89.62 281 TYR A O 1
ATOM 2082 N N . VAL A 1 282 ? -24.134 -11.401 85.256 1.00 86.00 282 VAL A N 1
ATOM 2083 C CA . VAL A 1 282 ? -24.551 -10.956 86.587 1.00 86.00 282 VAL A CA 1
ATOM 2084 C C . VAL A 1 282 ? -26.052 -11.171 86.682 1.00 86.00 282 VAL A C 1
ATOM 2086 O O . VAL A 1 282 ? -26.826 -10.469 86.034 1.00 86.00 282 VAL A O 1
ATOM 2089 N N . ALA A 1 283 ? -26.461 -12.164 87.474 1.00 81.69 283 ALA A N 1
ATOM 2090 C CA . ALA A 1 283 ? -27.871 -12.446 87.694 1.00 81.69 283 ALA A CA 1
ATOM 2091 C C . ALA A 1 283 ? -28.570 -11.211 88.295 1.00 81.69 283 ALA A C 1
ATOM 2093 O O . ALA A 1 283 ? -28.032 -10.619 89.238 1.00 81.69 283 ALA A O 1
ATOM 2094 N N . PRO A 1 284 ? -29.764 -10.824 87.803 1.00 78.31 284 PRO A N 1
ATOM 2095 C CA . PRO A 1 284 ? -30.567 -9.800 88.453 1.00 78.31 284 PRO A CA 1
ATOM 2096 C C . PRO A 1 284 ? -30.784 -10.204 89.911 1.00 78.31 284 PRO A C 1
ATOM 2098 O O . PRO A 1 284 ? -31.223 -11.324 90.178 1.00 78.31 284 PRO A O 1
ATOM 2101 N N . ALA A 1 285 ? -30.441 -9.321 90.852 1.00 72.75 285 ALA A N 1
ATOM 2102 C CA . ALA A 1 285 ? -30.640 -9.569 92.273 1.00 72.75 285 ALA A CA 1
ATOM 2103 C C . ALA A 1 285 ? -32.132 -9.833 92.518 1.00 72.75 285 ALA A C 1
ATOM 2105 O O . ALA A 1 285 ? -32.951 -8.915 92.490 1.00 72.75 285 ALA A O 1
ATOM 2106 N N . GLY A 1 286 ? -32.484 -11.108 92.693 1.00 56.91 286 GLY A N 1
ATOM 2107 C CA . GLY A 1 286 ? -33.846 -11.521 92.974 1.00 56.91 286 GLY A CA 1
ATOM 2108 C C . GLY A 1 286 ? -34.313 -10.833 94.247 1.00 56.91 286 GLY A C 1
ATOM 2109 O O . GLY A 1 286 ? -33.748 -11.051 95.319 1.00 56.91 286 GLY A O 1
ATOM 2110 N N . ILE A 1 287 ? -35.346 -10.000 94.130 1.00 52.69 287 ILE A N 1
ATOM 2111 C CA . ILE A 1 287 ? -36.110 -9.533 95.281 1.00 52.69 287 ILE A CA 1
ATOM 2112 C C . ILE A 1 287 ? -36.891 -10.753 95.783 1.00 52.69 287 ILE A C 1
ATOM 2114 O O . ILE A 1 287 ? -38.041 -10.974 95.412 1.00 52.69 287 ILE A O 1
ATOM 2118 N N . TRP A 1 288 ? -36.247 -11.587 96.599 1.00 43.84 288 TRP A N 1
ATOM 2119 C CA . TRP A 1 288 ? -36.921 -12.616 97.382 1.00 43.84 288 TRP A CA 1
ATOM 2120 C C . TRP A 1 288 ? -37.691 -11.933 98.512 1.00 43.84 288 TRP A C 1
ATOM 2122 O O . TRP A 1 288 ? -37.242 -11.907 99.653 1.00 43.84 288 TRP A O 1
ATOM 2132 N N . ASN A 1 289 ? -38.853 -11.364 98.197 1.00 50.91 289 ASN A N 1
ATOM 2133 C CA . ASN A 1 289 ? -39.854 -11.050 99.211 1.00 50.91 289 ASN A CA 1
ATOM 2134 C C . ASN A 1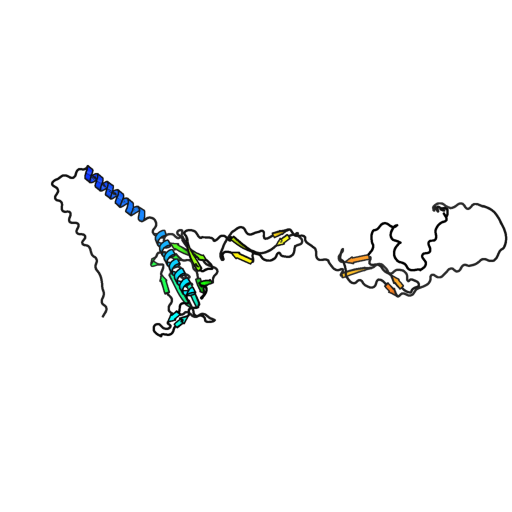 289 ? -40.897 -12.172 99.221 1.00 50.91 289 ASN A C 1
ATOM 2136 O O . ASN A 1 289 ? -41.978 -12.057 98.653 1.00 50.91 289 ASN A O 1
ATOM 2140 N N . LEU A 1 290 ? -40.535 -13.290 99.853 1.00 43.50 290 LEU A N 1
ATOM 2141 C CA . LEU A 1 290 ? -41.481 -14.313 100.290 1.00 43.50 290 LEU A CA 1
ATOM 2142 C C . LEU A 1 290 ? -41.718 -14.127 101.793 1.00 43.50 290 LEU A C 1
ATOM 2144 O O . LEU A 1 290 ? -41.080 -14.763 102.628 1.00 43.50 290 LEU A O 1
ATOM 2148 N N . GLN A 1 291 ? -42.660 -13.247 102.128 1.00 47.09 291 GLN A N 1
ATOM 2149 C CA . GLN A 1 291 ? -43.414 -13.322 103.376 1.00 47.09 291 GLN A CA 1
ATOM 2150 C C . GLN A 1 291 ? -44.864 -13.667 103.043 1.00 47.09 291 GLN A C 1
ATOM 2152 O O . GLN A 1 291 ? -45.540 -12.895 102.371 1.00 47.09 291 GLN A O 1
ATOM 2157 N N . THR A 1 292 ? -45.311 -14.829 103.522 1.00 40.22 292 THR A N 1
ATOM 2158 C CA . THR A 1 292 ? -46.589 -15.127 104.216 1.00 40.22 292 THR A CA 1
ATOM 2159 C C . THR A 1 292 ? -46.781 -16.648 104.155 1.00 40.22 292 THR A C 1
ATOM 2161 O O . THR A 1 292 ? -46.781 -17.250 103.093 1.00 40.22 292 THR A O 1
ATOM 2164 N N . SER A 1 293 ? -46.597 -17.363 105.265 1.00 44.00 293 SER A N 1
ATOM 2165 C CA . SER A 1 293 ? -47.522 -17.515 106.398 1.00 44.00 293 SER A CA 1
ATOM 2166 C C . SER A 1 293 ? -48.771 -18.308 106.022 1.00 44.00 293 SER A C 1
ATOM 2168 O O . SER A 1 293 ? -49.638 -17.840 105.297 1.00 44.00 293 SER A O 1
ATOM 2170 N N . TRP A 1 294 ? -48.840 -19.501 106.601 1.00 39.53 294 TRP A N 1
ATOM 2171 C CA . TRP A 1 294 ? -49.982 -20.396 106.676 1.00 39.53 294 TRP A CA 1
ATOM 2172 C C . TRP A 1 294 ? -51.231 -19.666 107.192 1.00 39.53 294 TRP A C 1
ATOM 2174 O O . TRP A 1 294 ? -51.172 -19.056 108.258 1.00 39.53 294 TRP A O 1
ATOM 2184 N N . TYR A 1 295 ? -52.355 -19.775 106.482 1.00 37.94 295 TYR A N 1
ATOM 2185 C CA . TYR A 1 295 ? -53.698 -19.664 107.057 1.00 37.94 295 TYR A CA 1
ATOM 2186 C C . TYR A 1 295 ? -54.652 -20.576 106.277 1.00 37.94 295 TYR A C 1
ATOM 2188 O O . TYR A 1 295 ? -54.720 -20.533 105.051 1.00 37.94 295 TYR A O 1
ATOM 2196 N N . ILE A 1 296 ? -55.328 -21.448 107.021 1.00 39.53 296 ILE A N 1
ATOM 2197 C CA . ILE A 1 296 ? -56.425 -22.310 106.581 1.00 39.53 296 ILE A CA 1
ATOM 2198 C C . ILE A 1 296 ? -57.725 -21.563 106.910 1.00 39.53 296 ILE A C 1
ATOM 2200 O O . ILE A 1 296 ? -57.819 -20.969 107.984 1.00 39.53 296 ILE A O 1
ATOM 2204 N N . GLY A 1 297 ? -58.713 -21.653 106.016 1.00 37.03 297 GLY A N 1
ATOM 2205 C CA . GLY A 1 297 ? -60.050 -21.057 106.142 1.00 37.03 297 GLY A CA 1
ATOM 2206 C C . GLY A 1 297 ? -60.117 -19.679 105.479 1.00 37.03 297 GLY A C 1
ATOM 2207 O O . GLY A 1 297 ? -59.150 -18.936 105.494 1.00 37.03 297 GLY A O 1
ATOM 2208 N N . GLU A 1 298 ? -61.194 -19.236 104.855 1.00 37.81 298 GLU A N 1
ATOM 2209 C CA . GLU A 1 298 ? -62.546 -19.745 104.662 1.00 37.81 298 GLU A CA 1
ATOM 2210 C C . GLU A 1 298 ? -63.176 -18.784 103.624 1.00 37.81 298 GLU A C 1
ATOM 2212 O O . GLU A 1 298 ? -62.668 -17.686 103.392 1.00 37.81 298 GLU A O 1
ATOM 2217 N N . TYR A 1 299 ? -64.235 -19.217 102.950 1.00 44.53 299 TYR A N 1
ATOM 2218 C CA . TYR A 1 299 ? -64.981 -18.479 101.927 1.00 44.53 299 TYR A CA 1
ATOM 2219 C C . TYR A 1 299 ? -65.348 -17.032 102.308 1.00 44.53 299 TYR A C 1
ATOM 2221 O O . TYR A 1 299 ? -65.807 -16.807 103.420 1.00 44.53 299 TYR A O 1
ATOM 2229 N N . CYS A 1 300 ? -65.247 -16.105 101.345 1.00 35.34 300 CYS A N 1
ATOM 2230 C CA . CYS A 1 300 ? -66.106 -14.923 101.115 1.00 35.34 300 CYS A CA 1
ATOM 2231 C C . CYS A 1 300 ? -65.691 -14.348 99.745 1.00 35.34 300 CYS A C 1
ATOM 2233 O O . CYS A 1 300 ? -64.541 -13.975 99.543 1.00 35.34 300 CYS A O 1
ATOM 2235 N N . GLU A 1 301 ? -66.465 -14.588 98.691 1.00 40.31 301 GLU A N 1
ATOM 2236 C CA . GLU A 1 301 ? -67.520 -13.703 98.176 1.00 40.31 301 GLU A CA 1
ATOM 2237 C C . GLU A 1 301 ? -67.026 -12.378 97.569 1.00 40.31 301 GLU A C 1
ATOM 2239 O O . GLU A 1 301 ? -66.315 -11.573 98.161 1.00 40.31 301 GLU A O 1
ATOM 2244 N N . SER A 1 302 ? -67.455 -12.209 96.321 1.00 47.50 302 SER A N 1
ATOM 2245 C CA . SER A 1 302 ? -67.348 -11.070 95.418 1.00 47.50 302 SER A CA 1
ATOM 2246 C C . SER A 1 302 ? -67.410 -9.690 96.082 1.00 47.50 302 SER A C 1
ATOM 2248 O O . SER A 1 302 ? -68.425 -9.322 96.669 1.00 47.50 302 SER A O 1
ATOM 2250 N N . GLY A 1 303 ? -66.378 -8.876 95.849 1.00 39.97 303 GLY A N 1
ATOM 2251 C CA . GLY A 1 303 ? -66.350 -7.467 96.233 1.00 39.97 303 GLY A CA 1
ATOM 2252 C C . GLY A 1 303 ? -65.374 -6.656 95.381 1.00 39.97 303 GLY A C 1
ATOM 2253 O O . GLY A 1 303 ? -64.172 -6.684 95.605 1.00 39.97 303 GLY A O 1
ATOM 2254 N N . ALA A 1 304 ? -65.937 -5.979 94.382 1.00 39.72 304 ALA A N 1
ATOM 2255 C CA . ALA A 1 304 ? -65.429 -4.886 93.550 1.00 39.72 304 ALA A CA 1
ATOM 2256 C C . ALA A 1 304 ? -64.010 -4.322 93.808 1.00 39.72 304 ALA A C 1
ATOM 2258 O O . ALA A 1 304 ? -63.760 -3.655 94.809 1.00 39.72 304 ALA A O 1
ATOM 2259 N N . PHE A 1 305 ? -63.160 -4.402 92.779 1.00 38.56 305 PHE A N 1
ATOM 2260 C CA . PHE A 1 305 ? -62.116 -3.408 92.521 1.00 38.56 305 PHE A CA 1
ATOM 2261 C C . PHE A 1 305 ? -62.425 -2.683 91.207 1.00 38.56 305 PHE A C 1
ATOM 2263 O O . PHE A 1 305 ? -62.519 -3.296 90.145 1.00 38.56 305 PHE A O 1
ATOM 2270 N N . THR A 1 306 ? -62.596 -1.366 91.286 1.00 43.19 306 THR A N 1
ATOM 2271 C CA . THR A 1 306 ? -62.664 -0.461 90.134 1.00 43.19 306 THR A CA 1
ATOM 2272 C C . THR A 1 306 ? -61.253 -0.220 89.583 1.00 43.19 306 THR A C 1
ATOM 2274 O O . THR A 1 306 ? -60.400 0.239 90.348 1.00 43.19 306 THR A O 1
ATOM 2277 N N . PRO A 1 307 ? -60.975 -0.461 88.290 1.00 43.81 307 PRO A N 1
ATOM 2278 C CA . PRO A 1 307 ? -59.701 -0.080 87.694 1.00 43.81 307 PRO A CA 1
ATOM 2279 C C . PRO A 1 307 ? -59.665 1.419 87.358 1.00 43.81 307 PRO A C 1
ATOM 2281 O O . PRO A 1 307 ? -60.600 1.968 86.772 1.00 43.81 307 PRO A O 1
ATOM 2284 N N . LEU A 1 308 ? -58.551 2.071 87.708 1.00 39.25 308 LEU A N 1
ATOM 2285 C CA . LEU A 1 308 ? -58.153 3.346 87.115 1.00 39.25 308 LEU A CA 1
ATOM 2286 C C . LEU A 1 308 ? -57.921 3.165 85.605 1.00 39.25 308 LEU A C 1
ATOM 2288 O O . LEU A 1 308 ? -57.409 2.144 85.150 1.00 39.25 308 LEU A O 1
ATOM 2292 N N . ALA A 1 309 ? -58.324 4.180 84.847 1.00 38.78 309 ALA A N 1
ATOM 2293 C CA . ALA A 1 309 ? -58.396 4.200 83.394 1.00 38.78 309 ALA A CA 1
ATOM 2294 C C . ALA A 1 309 ? -57.061 3.893 82.685 1.00 38.78 309 ALA A C 1
ATOM 2296 O O . ALA A 1 309 ? -56.041 4.505 82.994 1.00 38.78 309 ALA A O 1
ATOM 2297 N N . GLY A 1 310 ? -57.106 3.031 81.658 1.00 50.78 310 GLY A N 1
ATOM 2298 C CA . GLY A 1 310 ? -56.123 3.072 80.566 1.00 50.78 310 GLY A CA 1
ATOM 2299 C C . GLY A 1 310 ? -55.545 1.758 80.035 1.00 50.78 310 GLY A C 1
ATOM 2300 O O . GLY A 1 310 ? -54.679 1.824 79.171 1.00 50.78 310 GLY A O 1
ATOM 2301 N N . THR A 1 311 ? -55.980 0.577 80.482 1.00 37.22 311 THR A N 1
ATOM 2302 C CA . THR A 1 311 ? -55.495 -0.705 79.925 1.00 37.22 311 THR A CA 1
ATOM 2303 C C . THR A 1 311 ? -56.645 -1.681 79.694 1.00 37.22 311 THR A C 1
ATOM 2305 O O . THR A 1 311 ? -57.295 -2.150 80.623 1.00 37.22 311 THR A O 1
ATOM 2308 N N . SER A 1 312 ? -56.923 -1.970 78.422 1.00 38.34 312 SER A N 1
ATOM 2309 C CA . SER A 1 312 ? -57.863 -3.004 77.996 1.00 38.34 312 SER A CA 1
ATOM 2310 C C . SER A 1 312 ? -57.165 -4.366 78.013 1.00 38.34 312 SER A C 1
ATOM 2312 O O . SER A 1 312 ? -56.425 -4.692 77.087 1.00 38.34 312 SER A O 1
ATOM 2314 N N . CYS A 1 313 ? -57.405 -5.164 79.052 1.00 32.62 313 CYS A N 1
ATOM 2315 C CA . CYS A 1 313 ? -57.107 -6.595 79.039 1.00 32.62 313 CYS A CA 1
ATOM 2316 C C . CYS A 1 313 ? -58.373 -7.344 78.611 1.00 32.62 313 CYS A C 1
ATOM 2318 O O . CYS A 1 313 ? -59.299 -7.520 79.401 1.00 32.62 313 CYS A O 1
ATOM 2320 N N . THR A 1 314 ? -58.432 -7.767 77.351 1.00 37.94 314 THR A N 1
ATOM 2321 C CA . THR A 1 314 ? -59.404 -8.757 76.880 1.00 37.94 314 THR A CA 1
ATOM 2322 C C . THR A 1 314 ? -58.992 -10.127 77.405 1.00 37.94 314 THR A C 1
ATOM 2324 O O . THR A 1 314 ? -58.017 -10.713 76.940 1.00 37.94 314 THR A O 1
ATOM 2327 N N . ILE A 1 315 ? -59.736 -10.633 78.387 1.00 37.06 315 ILE A N 1
ATOM 2328 C CA . ILE A 1 315 ? -59.675 -12.034 78.803 1.00 37.06 315 ILE A CA 1
ATOM 2329 C C . ILE A 1 315 ? -60.474 -12.814 77.754 1.00 37.06 315 ILE A C 1
ATOM 2331 O O . ILE A 1 315 ? -61.701 -12.846 77.795 1.00 37.06 315 ILE A O 1
ATOM 2335 N N . GLY A 1 316 ? -59.773 -13.348 76.753 1.00 37.28 316 GLY A N 1
ATOM 2336 C CA . GLY A 1 316 ? -60.320 -14.361 75.858 1.00 37.28 316 GLY A CA 1
ATOM 2337 C C . GLY A 1 316 ? -60.446 -15.677 76.618 1.00 37.28 316 GLY A C 1
ATOM 2338 O O . GLY A 1 316 ? -59.512 -16.091 77.304 1.00 37.28 316 GLY A O 1
ATOM 2339 N N . GLU A 1 317 ? -61.618 -16.293 76.534 1.00 39.62 317 GLU A N 1
ATOM 2340 C CA . GLU A 1 317 ? -61.890 -17.620 77.080 1.00 39.62 317 GLU A CA 1
ATOM 2341 C C . GLU A 1 317 ? -60.851 -18.644 76.586 1.00 39.62 317 GLU A C 1
ATOM 2343 O O . GLU A 1 317 ? -60.483 -18.620 75.408 1.00 39.62 317 GLU A O 1
ATOM 2348 N N . PRO A 1 318 ? -60.382 -19.575 77.435 1.00 42.66 318 PRO A N 1
ATOM 2349 C CA . PRO A 1 318 ? -59.573 -20.683 76.963 1.00 42.66 318 PRO A CA 1
ATOM 2350 C C . PRO A 1 318 ? -60.486 -21.707 76.278 1.00 42.66 318 PRO A C 1
ATOM 2352 O O . PRO A 1 318 ? -61.127 -22.529 76.938 1.00 42.66 318 PRO A O 1
ATOM 2355 N N . SER A 1 319 ? -60.529 -21.686 74.945 1.00 38.59 319 SER A N 1
ATOM 2356 C CA . SER A 1 319 ? -60.914 -22.871 74.183 1.00 38.59 319 SER A CA 1
ATOM 2357 C C . SER A 1 319 ? -59.847 -23.942 74.403 1.00 38.59 319 SER A C 1
ATOM 2359 O O . SER A 1 319 ? -58.666 -23.732 74.123 1.00 38.59 319 SER A O 1
ATOM 2361 N N . ARG A 1 320 ? -60.284 -25.074 74.955 1.00 41.59 320 ARG A N 1
ATOM 2362 C CA . ARG A 1 320 ? -59.573 -26.354 74.916 1.00 41.59 320 ARG A CA 1
ATOM 2363 C C . ARG A 1 320 ? -59.186 -26.712 73.475 1.00 41.59 320 ARG A C 1
ATOM 2365 O O . ARG A 1 320 ? -59.847 -26.265 72.545 1.00 41.59 320 ARG A O 1
ATOM 2372 N N . ASP A 1 321 ? -58.189 -27.592 73.383 1.00 35.56 321 ASP A N 1
ATOM 2373 C CA . ASP A 1 321 ? -57.614 -28.224 72.183 1.00 35.56 321 ASP A CA 1
ATOM 2374 C C . ASP A 1 321 ? -56.468 -27.366 71.599 1.00 35.56 321 ASP A C 1
ATOM 2376 O O . ASP A 1 321 ? -56.638 -26.189 71.327 1.00 35.56 321 ASP A O 1
ATOM 2380 N N . GLU A 1 322 ? -55.221 -27.809 71.434 1.00 40.81 322 GLU A N 1
ATOM 2381 C CA . GLU A 1 322 ? -54.671 -29.151 71.276 1.00 40.81 322 GLU A CA 1
ATOM 2382 C C . GLU A 1 322 ? -53.150 -29.058 71.543 1.00 40.81 322 GLU A C 1
ATOM 2384 O O . GLU A 1 322 ? -52.433 -28.290 70.902 1.00 40.81 322 GLU A O 1
ATOM 2389 N N . TYR A 1 323 ? -52.643 -29.799 72.532 1.00 34.88 323 TYR A N 1
ATOM 2390 C CA . TYR A 1 323 ? -51.205 -29.986 72.752 1.00 34.88 323 TYR A CA 1
ATOM 2391 C C . TYR A 1 323 ? -50.739 -31.071 71.768 1.00 34.88 323 TYR A C 1
ATOM 2393 O O . TYR A 1 323 ? -50.929 -32.256 72.040 1.00 34.88 323 TYR A O 1
ATOM 2401 N N . ILE A 1 324 ? -50.145 -30.704 70.628 1.00 36.97 324 ILE A N 1
ATOM 2402 C CA . ILE A 1 324 ? -49.410 -31.672 69.796 1.00 36.97 324 ILE A CA 1
ATOM 2403 C C . ILE A 1 324 ? -47.959 -31.673 70.264 1.00 36.97 324 ILE A C 1
ATOM 2405 O O . ILE A 1 324 ? -47.163 -30.785 69.968 1.00 36.97 324 ILE A O 1
ATOM 2409 N N . ASN A 1 325 ? -47.663 -32.689 71.063 1.00 35.94 325 ASN A N 1
ATOM 2410 C CA . ASN A 1 325 ? -46.338 -33.054 71.518 1.00 35.94 325 ASN A CA 1
ATOM 2411 C C . ASN A 1 325 ? -45.684 -33.893 70.404 1.00 35.94 325 ASN A C 1
ATOM 2413 O O . ASN A 1 325 ? -46.047 -35.053 70.224 1.00 35.94 325 ASN A O 1
ATOM 2417 N N . CYS A 1 326 ? -44.758 -33.322 69.632 1.00 34.09 326 CYS A N 1
ATOM 2418 C CA . CYS A 1 326 ? -43.920 -34.097 68.714 1.00 34.09 326 CYS A CA 1
ATOM 2419 C C . CYS A 1 326 ? -42.706 -34.616 69.489 1.00 34.09 326 CYS A C 1
ATOM 2421 O O . CYS A 1 326 ? -41.661 -33.972 69.528 1.00 34.09 326 CYS A O 1
ATOM 2423 N N . THR A 1 327 ? -42.866 -35.761 70.146 1.00 38.41 327 THR A N 1
ATOM 2424 C CA . THR A 1 327 ? -41.748 -36.533 70.696 1.00 38.41 327 THR A CA 1
ATOM 2425 C C . THR A 1 327 ? -41.383 -37.658 69.742 1.00 38.41 327 THR A C 1
ATOM 2427 O O . THR A 1 327 ? -42.243 -38.468 69.405 1.00 38.41 327 THR A O 1
ATOM 2430 N N . ASP A 1 328 ? -40.108 -37.666 69.349 1.00 42.91 328 ASP A N 1
ATOM 2431 C CA . ASP A 1 328 ? -39.292 -38.780 68.860 1.00 42.91 328 ASP A CA 1
ATOM 2432 C C . ASP A 1 328 ? -40.023 -40.081 68.511 1.00 42.91 328 ASP A C 1
ATOM 2434 O O . ASP A 1 328 ? -40.311 -40.898 69.385 1.00 42.91 328 ASP A O 1
ATOM 2438 N N . GLN A 1 329 ? -40.183 -40.330 67.213 1.00 36.56 329 GLN A N 1
ATOM 2439 C CA . GLN A 1 329 ? -39.850 -41.612 66.593 1.00 36.56 329 GLN A CA 1
ATOM 2440 C C . GLN A 1 329 ? -39.809 -41.435 65.074 1.00 36.56 329 GLN A C 1
ATOM 2442 O O . GLN A 1 329 ? -40.679 -40.795 64.490 1.00 36.56 329 GLN A O 1
ATOM 2447 N N . GLY A 1 330 ? -38.733 -41.938 64.469 1.00 44.81 330 GLY A N 1
ATOM 2448 C CA . GLY A 1 330 ? -38.425 -41.749 63.060 1.00 44.81 330 GLY A CA 1
ATOM 2449 C C . GLY A 1 330 ? -39.511 -42.286 62.140 1.00 44.81 330 GLY A C 1
ATOM 2450 O O . GLY A 1 330 ? -39.895 -43.443 62.239 1.00 44.81 330 GLY A O 1
ATOM 2451 N N . ASP A 1 331 ? -39.976 -41.422 61.252 1.00 38.53 331 ASP A N 1
ATOM 2452 C CA . ASP A 1 331 ? -39.984 -41.665 59.817 1.00 38.53 331 ASP A CA 1
ATOM 2453 C C . ASP A 1 331 ? -40.288 -40.331 59.127 1.00 38.53 331 ASP A C 1
ATOM 2455 O O . ASP A 1 331 ? -41.253 -39.631 59.445 1.00 38.53 331 ASP A O 1
ATOM 2459 N N . ASP A 1 332 ? -39.393 -39.952 58.220 1.00 47.84 332 ASP A N 1
ATOM 2460 C CA . ASP A 1 332 ? -39.516 -38.780 57.369 1.00 47.84 332 ASP A CA 1
ATOM 2461 C C . ASP A 1 332 ? -40.716 -38.934 56.428 1.00 47.84 332 ASP A C 1
ATOM 2463 O O . ASP A 1 332 ? -41.013 -40.032 55.955 1.00 47.84 332 ASP A O 1
ATOM 2467 N N . SER A 1 333 ? -41.304 -37.798 56.040 1.00 51.22 333 SER A N 1
ATOM 2468 C CA . SER A 1 333 ? -42.408 -37.627 55.075 1.00 51.22 333 SER A CA 1
ATOM 2469 C C . SER A 1 333 ? -43.796 -37.609 55.717 1.00 51.22 333 SER A C 1
ATOM 2471 O O . SER A 1 333 ? -44.465 -38.622 55.718 1.00 51.22 333 SER A O 1
ATOM 2473 N N . TYR A 1 334 ? -44.231 -36.458 56.247 1.00 45.84 334 TYR A N 1
ATOM 2474 C CA . TYR A 1 334 ? -45.620 -35.930 56.210 1.00 45.84 334 TYR A CA 1
ATOM 2475 C C . TYR A 1 334 ? -45.772 -34.748 57.192 1.00 45.84 334 TYR A C 1
ATOM 2477 O O . TYR A 1 334 ? -46.565 -34.787 58.123 1.00 45.84 334 TYR A O 1
ATOM 2485 N N . CYS A 1 335 ? -45.015 -33.663 56.990 1.00 40.88 335 CYS A N 1
ATOM 2486 C CA . CYS A 1 335 ? -45.239 -32.391 57.704 1.00 40.88 335 CYS A CA 1
ATOM 2487 C C . CYS A 1 335 ? -45.017 -31.159 56.806 1.00 40.88 335 CYS A C 1
ATOM 2489 O O . CYS A 1 335 ? -44.627 -30.091 57.269 1.00 40.88 335 CYS A O 1
ATOM 2491 N N . CYS A 1 336 ? -45.299 -31.290 55.509 1.00 46.03 336 CYS A N 1
ATOM 2492 C CA . CYS A 1 336 ? -45.290 -30.174 54.565 1.00 46.03 336 CYS A CA 1
ATOM 2493 C C . CYS A 1 336 ? -46.608 -30.141 53.796 1.00 46.03 336 CYS A C 1
ATOM 2495 O O . CYS A 1 336 ? -46.640 -30.526 52.636 1.00 46.03 336 CYS A O 1
ATOM 2497 N N . ASP A 1 337 ? -47.699 -29.716 54.442 1.00 41.88 337 ASP A N 1
ATOM 2498 C CA . ASP A 1 337 ? -48.905 -29.343 53.684 1.00 41.88 337 ASP A CA 1
ATOM 2499 C C . ASP A 1 337 ? -49.822 -28.315 54.376 1.00 41.88 337 ASP A C 1
ATOM 2501 O O . ASP A 1 337 ? -51.009 -28.210 54.070 1.00 41.88 337 ASP A O 1
ATOM 2505 N N . ARG A 1 338 ? -49.308 -27.521 55.335 1.00 40.88 338 ARG A N 1
ATOM 2506 C CA . ARG A 1 338 ? -50.166 -26.532 56.020 1.00 40.88 338 ARG A CA 1
ATOM 2507 C C . ARG A 1 338 ? -49.555 -25.210 56.462 1.00 40.88 338 ARG A C 1
ATOM 2509 O O . ARG A 1 338 ? -50.184 -24.517 57.254 1.00 40.88 338 ARG A O 1
ATOM 2516 N N . MET A 1 339 ? -48.412 -24.802 55.915 1.00 36.53 339 MET A N 1
ATOM 2517 C CA . MET A 1 339 ? -47.997 -23.396 55.958 1.00 36.53 339 MET A CA 1
ATOM 2518 C C . MET A 1 339 ? -47.425 -22.985 54.603 1.00 36.53 339 MET A C 1
ATOM 2520 O O . MET A 1 339 ? -46.575 -23.673 54.048 1.00 36.53 339 MET A O 1
ATOM 2524 N N . GLY A 1 340 ? -47.987 -21.908 54.048 1.00 40.06 340 GLY A N 1
ATOM 2525 C CA . GLY A 1 340 ? -47.758 -21.437 52.687 1.00 40.06 340 GLY A CA 1
ATOM 2526 C C . GLY A 1 340 ? -46.278 -21.346 52.337 1.00 40.06 340 GLY A C 1
ATOM 2527 O O . GLY A 1 340 ? -45.506 -20.664 53.007 1.00 40.06 340 GLY A O 1
ATOM 2528 N N . GLY A 1 341 ? -45.910 -22.051 51.269 1.00 40.19 341 GLY A N 1
ATOM 2529 C CA . GLY A 1 341 ? -44.556 -22.097 50.753 1.00 40.19 341 GLY A CA 1
ATOM 2530 C C . GLY A 1 341 ? -44.081 -20.728 50.288 1.00 40.19 341 GLY A C 1
ATOM 2531 O O . GLY A 1 341 ? -44.530 -20.221 49.268 1.00 40.19 341 GLY A O 1
ATOM 2532 N N . HIS A 1 342 ? -43.121 -20.178 51.017 1.00 40.19 342 HIS A N 1
ATOM 2533 C CA . HIS A 1 342 ? -41.979 -19.469 50.464 1.00 40.19 342 HIS A CA 1
ATOM 2534 C C . HIS A 1 342 ? -40.835 -19.609 51.472 1.00 40.19 342 HIS A C 1
ATOM 2536 O O . HIS A 1 342 ? -40.989 -19.222 52.625 1.00 40.19 342 HIS A O 1
ATOM 2542 N N . LEU A 1 343 ? -39.700 -20.127 50.983 1.00 37.44 343 LEU A N 1
ATOM 2543 C CA . LEU A 1 343 ? -38.406 -20.331 51.657 1.00 37.44 343 LEU A CA 1
ATOM 2544 C C . LEU A 1 343 ? -38.215 -21.700 52.340 1.00 37.44 343 LEU A C 1
ATOM 2546 O O . LEU A 1 343 ? -38.326 -21.840 53.552 1.00 37.44 343 LEU A O 1
ATOM 2550 N N . CYS A 1 344 ? -37.810 -22.684 51.532 1.00 31.22 344 CYS A N 1
ATOM 2551 C CA . CYS A 1 344 ? -36.907 -23.750 51.966 1.00 31.22 344 CYS A CA 1
ATOM 2552 C C . CYS A 1 344 ? -35.602 -23.615 51.165 1.00 31.22 344 CYS A C 1
ATOM 2554 O O . CYS A 1 344 ? -35.594 -23.838 49.952 1.00 31.22 344 CYS A O 1
ATOM 2556 N N . GLN A 1 345 ? -34.531 -23.218 51.850 1.00 36.09 345 GLN A N 1
ATOM 2557 C CA . GLN A 1 345 ? -33.145 -23.585 51.562 1.00 36.09 345 GLN A CA 1
ATOM 2558 C C . GLN A 1 345 ? -32.562 -24.137 52.857 1.00 36.09 345 GLN A C 1
ATOM 2560 O O . GLN A 1 345 ? -32.895 -23.557 53.916 1.00 36.09 345 GLN A O 1
#

Radius of gyration: 53.75 Å; chains: 1; bounding box: 109×65×181 Å

Foldseek 3Di:
DDDDDDDDPDDDPPPPPPDDDPDDDDPVNVVVVVVVVVVVVVVVVVVPPDLLLVLQVVVLVVVLVVLVVLLVCQQVFDWDDPPPPPPDTATFFKWKWWQQVFQKIKTWTWGPDPPTDTDYDIDIGGNVVSQKTKDTDIWIQGPNQSFTDDQDFKIWIAGNVHRVAIKIFGAFRSSNTDIDRDDCQPAFDDFDKDPWDAQDPVQKIFIGTPDTPPRNHDHDDDDDRMDGHDDDDPQAAFDDFDKDPWDAQDPVQKIFIGTPDTPPHRHDHDDDDDRMDGHDDDDDPDPPPDDDDDDDDDDDDDDDDDDDDDDDDPPDDDDDDDDDDPDDDDDDDDDPDPDDDDDDD

Secondary structure (DSSP, 8-state):
---------------------SSPPPHHHHHHHHHHHHHHHHHHHHTTTTHHHHHHHHHHHHHHHHHHHHHHHHHHT-EEESSTTSS-EEE--EEEEE-TTSSEEEEEEE-SSSSPPEEEEEEEEE-GGGTEEE---EEEEETTTTEEESS---EEEEESS-TT-EEEEEE-TT--EEEESS-------EEEEPPPPPPPTTSEEE--EEEEESTT-----PPPSEEE-------PPP-EEEEPPPPPPPTTSEEE--EEEEESTT-----PPPSEEE---------------------------PPPSS--------------------------SSS------

pLDDT: mean 75.99, std 20.11, range [31.22, 96.56]

Sequence (345 aa):
MKKNIHRKISSAFDFTIYSSIKRGFSIMELLVVMAILSIMTGVLFVSVGDSSKKDAEVAAQQISAQLKALQNEALTGKRIEVPANSGTFISACYFVFDTTALTSYKVSYLDCSAAPQPIGSDLIVDLKKKKVTVDAHTIVFTSPRGEVSGNDSDVVISSTKDPSVKKFVNMSSAGSTATSDTNLTVTCTSWTYSDWGTCQADSTQTRTITSSSPVGCTGGNPAALSQGCVYVPPVETCTSWTYSAWGACQPDNTQTRTITSSSPVGCTGGTPESLTQSCTYVAPAGIWNLQTSWYIGEYCESGAFTPLAGTSCTIGEPSRDEYINCTDQGDDSYCCDRMGGHLCQ